Protein AF-0000000075746062 (afdb_homodimer)

Nearest PDB structures (foldseek):
  4czd-assembly2_D  TM=7.619E-01  e=5.643E-19  Desulfovibrio desulfuricans
  2qz8-assembly1_B-2  TM=8.077E-01  e=4.690E-09  Mycobacterium tuberculosis H37Rv
  2efo-assembly1_A  TM=8.096E-01  e=4.690E-09  Sulfurisphaera tokodaii str. 7
  2pmh-assembly1_A  TM=8.052E-01  e=4.125E-09  Sulfurisphaera tokodaii str. 7
  4pcq-assembly2_C  TM=6.830E-01  e=3.403E-09  Mycobacterium tuberculosis H37Rv

Organism: Desulfohalobium retbaense (strain ATCC 49708 / DSM 5692 / JCM 16813 / HR100) (NCBI:txid485915)

Sequence (322 aa):
MSTVYEELTAKDKAILRIVQGTLPDSATPFADIAREVGVDEEVVLELLRRLQANGSIRRFGATLRHQQAGYGHNAMVAWYVEDDRDVEQVGRRMAERTEITHCYQRRNCLDWPYNMYTMIHGRSLEDCLRVVHELQAETGVEQYEVLFSDQELKKTSMRYFMSTVYEELTAKDKAILRIVQGTLPDSATPFADIAREVGVDEEVVLELLRRLQANGSIRRFGATLRHQQAGYGHNAMVAWYVEDDRDVEQVGRRMAERTEITHCYQRRNCLDWPYNMYTMIHGRSLEDCLRVVHELQAETGVEQYEVLFSDQELKKTSMRYF

Radius of gyration: 20.87 Å; Cα contacts (8 Å, |Δi|>4): 596; chains: 2; bounding box: 41×57×48 Å

Secondary structure (DSSP, 8-state):
---GGGG--HHHHHHHHHHTS---SSS-HHHHHHHHHTS-HHHHHHHHHHHHHTTSEEEEEEEEPGGGGT--EEEEEEEE--TTS-HHHHHHHHHT-TTEEEEEEE--BTTB---EEEEEEESSHHHHHHHHHHHHHHH---EEEEEEEEEEEEE------/---GGGG--HHHHHHHHHHTS---SSS-HHHHHHHHHTS-HHHHHHHHHHHHHTTSEEEEEEEEPGGGGT--EEEEEEEE--TTS-HHHHHHHHHT-TTEEEEEEE--BTTB---EEEEEEESSHHHHHHHHHHHHHHH---EEEEEEEEEEEEE------

pLDDT: mean 89.84, std 9.15, range [43.22, 98.0]

Solvent-accessible surface area (backbone atoms only — not comparable to full-atom values): 17099 Å² total; per-residue (Å²): 129,80,40,77,59,69,73,51,50,72,65,52,39,52,51,47,39,46,34,51,36,57,54,57,96,56,74,40,34,52,52,52,51,12,60,74,74,70,52,53,41,64,58,50,52,49,50,53,49,51,34,40,74,75,48,43,35,71,36,33,23,39,40,63,41,45,57,46,64,47,38,64,26,51,34,40,33,37,26,34,66,55,86,91,47,60,59,66,59,47,46,52,58,53,42,68,37,80,50,36,29,34,24,34,35,30,57,54,47,94,82,40,75,37,32,33,38,36,35,32,46,17,68,34,68,66,49,33,51,49,52,52,54,50,46,26,70,75,63,64,45,78,52,67,44,78,35,42,58,76,40,82,67,32,81,52,77,80,81,62,117,129,81,41,77,58,69,72,50,46,71,66,51,41,52,52,48,40,48,35,50,36,56,54,56,96,56,72,41,34,50,50,52,51,13,60,75,74,69,50,54,41,65,57,51,52,50,50,53,50,52,34,42,72,72,49,44,33,72,36,34,22,38,41,62,40,45,58,46,66,48,38,65,25,52,33,39,34,39,28,35,66,55,84,91,48,60,58,66,58,46,47,52,57,53,42,68,36,82,51,36,30,34,24,34,34,30,58,54,49,94,82,40,77,38,32,34,36,35,35,32,46,15,67,33,70,66,48,35,51,50,51,52,53,49,46,27,70,75,63,65,46,78,52,67,45,80,35,42,58,75,40,80,67,31,78,51,77,79,80,62,118

InterPro domains:
  IPR019888 Transcription regulator AsnC-like [SM00344] (8-107)
  IPR036390 Winged helix DNA-binding domain superfamily [SSF46785] (8-95)
  IPR040523 Siroheme decarboxylase , AsnC-like ligand binding domain [PF17805] (68-154)
  IPR050684 Transcriptional regulator Lrp/AsnC/Siroheme decarboxylase [PTHR43413] (6-160)
  IPR053431 Siroheme decarboxylase beta subunit-like [NF040707] (15-160)
  IPR053953 Siroheme decarboxylase NirL-like, HTH domain [PF22451] (12-58)

Structure (mmCIF, N/CA/C/O backbone):
data_AF-0000000075746062-model_v1
#
loop_
_entity.id
_entity.type
_entity.pdbx_description
1 polymer 'siroheme decarboxylase'
#
loop_
_atom_site.group_PDB
_atom_site.id
_atom_site.type_symbol
_atom_site.label_atom_id
_atom_site.label_alt_id
_atom_site.label_comp_id
_atom_site.label_asym_id
_atom_site.label_entity_id
_atom_site.label_seq_id
_atom_site.pdbx_PDB_ins_code
_atom_site.Cartn_x
_atom_site.Cartn_y
_atom_site.Cartn_z
_atom_site.occupancy
_atom_site.B_iso_or_equiv
_atom_site.auth_seq_id
_atom_site.auth_comp_id
_atom_site.auth_asym_id
_atom_site.auth_atom_id
_atom_site.pdbx_PDB_model_num
ATOM 1 N N . MET A 1 1 ? 18.766 -10.93 16.406 1 43.84 1 MET A N 1
ATOM 2 C CA . MET A 1 1 ? 18.297 -12.148 15.758 1 43.84 1 MET A CA 1
ATOM 3 C C . MET A 1 1 ? 18.141 -11.938 14.258 1 43.84 1 MET A C 1
ATOM 5 O O . MET A 1 1 ? 17.594 -10.93 13.812 1 43.84 1 MET A O 1
ATOM 9 N N . SER A 1 2 ? 18.875 -12.594 13.547 1 54.56 2 SER A N 1
ATOM 10 C CA . SER A 1 2 ? 18.953 -12.477 12.094 1 54.56 2 SER A CA 1
ATOM 11 C C . SER A 1 2 ? 17.562 -12.539 11.461 1 54.56 2 SER A C 1
ATOM 13 O O . SER A 1 2 ? 16.688 -13.266 11.93 1 54.56 2 SER A O 1
ATOM 15 N N . THR A 1 3 ? 17.078 -11.547 10.625 1 64.62 3 THR A N 1
ATOM 16 C CA . THR A 1 3 ? 15.773 -11.57 9.961 1 64.62 3 THR A CA 1
ATOM 17 C C . THR A 1 3 ? 15.656 -12.805 9.062 1 64.62 3 THR A C 1
ATOM 19 O O . THR A 1 3 ? 16.656 -13.398 8.68 1 64.62 3 THR A O 1
ATOM 22 N N . VAL A 1 4 ? 14.492 -13.438 9.102 1 67.31 4 VAL A N 1
ATOM 23 C CA . VAL A 1 4 ? 14.195 -14.594 8.258 1 67.31 4 VAL A CA 1
ATOM 24 C C . VAL A 1 4 ? 14.844 -14.414 6.891 1 67.31 4 VAL A C 1
ATOM 26 O O . VAL A 1 4 ? 15.344 -15.375 6.305 1 67.31 4 VAL A O 1
ATOM 29 N N . TYR A 1 5 ? 15.133 -13.242 6.48 1 72.44 5 TYR A N 1
ATOM 30 C CA . TYR A 1 5 ? 15.625 -12.977 5.133 1 72.44 5 TYR A CA 1
ATOM 31 C C . TYR A 1 5 ? 17.141 -13.086 5.074 1 72.44 5 TYR A C 1
ATOM 33 O O . TYR A 1 5 ? 17.719 -13.32 4.008 1 72.44 5 TYR A O 1
ATOM 41 N N . GLU A 1 6 ? 17.656 -13 6.246 1 69.44 6 GLU A N 1
ATOM 42 C CA . GLU A 1 6 ? 19.109 -13.117 6.312 1 69.44 6 GLU A CA 1
ATOM 43 C C . GLU A 1 6 ? 19.562 -14.562 6.098 1 69.44 6 GLU A C 1
ATOM 45 O O . GLU A 1 6 ? 20.688 -14.812 5.676 1 69.44 6 GLU A O 1
ATOM 50 N N . GLU A 1 7 ? 18.688 -15.391 6.258 1 79.69 7 GLU A N 1
ATOM 51 C CA . GLU A 1 7 ? 19.031 -16.812 6.168 1 79.69 7 GLU A CA 1
ATOM 52 C C . GLU A 1 7 ? 18.734 -17.359 4.781 1 79.69 7 GLU A C 1
ATOM 54 O O . GLU A 1 7 ? 19.047 -18.516 4.488 1 79.69 7 GLU A O 1
ATOM 59 N N . LEU A 1 8 ? 18.312 -16.5 3.914 1 87.56 8 LEU A N 1
ATOM 60 C CA . LEU A 1 8 ? 17.922 -16.953 2.582 1 87.56 8 LEU A CA 1
ATOM 61 C C . LEU A 1 8 ? 19.141 -17.109 1.684 1 87.56 8 LEU A C 1
ATOM 63 O O . LEU A 1 8 ? 20.078 -16.312 1.741 1 87.56 8 LEU A O 1
ATOM 67 N N . THR A 1 9 ? 19.125 -18.188 0.957 1 91.81 9 THR A N 1
ATOM 68 C CA . THR A 1 9 ? 20.188 -18.438 -0.007 1 91.81 9 THR A CA 1
ATOM 69 C C . THR A 1 9 ? 20.047 -17.516 -1.22 1 91.81 9 THR A C 1
ATOM 71 O O . THR A 1 9 ? 19.031 -16.812 -1.361 1 91.81 9 THR A O 1
ATOM 74 N N . ALA A 1 10 ? 21.031 -17.469 -2.037 1 93.44 10 ALA A N 1
ATOM 75 C CA . ALA A 1 10 ? 20.984 -16.672 -3.266 1 93.44 10 ALA A CA 1
ATOM 76 C C . ALA A 1 10 ? 19.844 -17.141 -4.164 1 93.44 10 ALA A C 1
ATOM 78 O O . ALA A 1 10 ? 19.188 -16.312 -4.809 1 93.44 10 ALA A O 1
ATOM 79 N N . LYS A 1 11 ? 19.688 -18.406 -4.191 1 94.62 11 LYS A N 1
ATOM 80 C CA . LYS A 1 11 ? 18.609 -18.953 -5.008 1 94.62 11 LYS A CA 1
ATOM 81 C C . LYS A 1 11 ? 17.234 -18.578 -4.434 1 94.62 11 LYS A C 1
ATOM 83 O O . LYS A 1 11 ? 16.297 -18.297 -5.18 1 94.62 11 LYS A O 1
ATOM 88 N N . ASP A 1 12 ? 17.156 -18.609 -3.084 1 94.25 12 ASP A N 1
ATOM 89 C CA . ASP A 1 12 ? 15.93 -18.156 -2.436 1 94.25 12 ASP A CA 1
ATOM 90 C C . ASP A 1 12 ? 15.594 -16.719 -2.836 1 94.25 12 ASP A C 1
ATOM 92 O O . ASP A 1 12 ? 14.453 -16.422 -3.201 1 94.25 12 ASP A O 1
ATOM 96 N N . LYS A 1 13 ? 16.625 -15.961 -2.791 1 92.5 13 LYS A N 1
ATOM 97 C CA . LYS A 1 13 ? 16.438 -14.547 -3.113 1 92.5 13 LYS A CA 1
ATOM 98 C C . LYS A 1 13 ? 16.062 -14.359 -4.578 1 92.5 13 LYS A C 1
ATOM 100 O O . LYS A 1 13 ? 15.258 -13.484 -4.91 1 92.5 13 LYS A O 1
ATOM 105 N N . ALA A 1 14 ? 16.625 -15.156 -5.422 1 94.5 14 ALA A N 1
ATOM 106 C CA . ALA A 1 14 ? 16.281 -15.094 -6.84 1 94.5 14 ALA A CA 1
ATOM 107 C C . ALA A 1 14 ? 14.812 -15.453 -7.062 1 94.5 14 ALA A C 1
ATOM 109 O O . ALA A 1 14 ? 14.117 -14.805 -7.848 1 94.5 14 ALA A O 1
ATOM 110 N N . ILE A 1 15 ? 14.367 -16.469 -6.418 1 95.06 15 ILE A N 1
ATOM 111 C CA . ILE A 1 15 ? 12.969 -16.875 -6.496 1 95.06 15 ILE A CA 1
ATOM 112 C C . ILE A 1 15 ? 12.07 -15.742 -6.012 1 95.06 15 ILE A C 1
ATOM 114 O O . ILE A 1 15 ? 11.094 -15.391 -6.68 1 95.06 15 ILE A O 1
ATOM 118 N N . LEU A 1 16 ? 12.469 -15.141 -4.91 1 91.81 16 LEU A N 1
ATOM 119 C CA . LEU A 1 16 ? 11.656 -14.102 -4.289 1 91.81 16 LEU A CA 1
ATOM 120 C C . LEU A 1 16 ? 11.617 -12.844 -5.156 1 91.81 16 LEU A C 1
ATOM 122 O O . LEU A 1 16 ? 10.602 -12.141 -5.191 1 91.81 16 LEU A O 1
ATOM 126 N N . ARG A 1 17 ? 12.641 -12.609 -5.855 1 91.12 17 ARG A N 1
ATOM 127 C CA . ARG A 1 17 ? 12.656 -11.484 -6.785 1 91.12 17 ARG A CA 1
ATOM 128 C C . ARG A 1 17 ? 11.594 -11.664 -7.871 1 91.12 17 ARG A C 1
ATOM 130 O O . ARG A 1 17 ? 10.906 -10.703 -8.227 1 91.12 17 ARG A O 1
ATOM 137 N N . ILE A 1 18 ? 11.477 -12.828 -8.312 1 91.94 18 ILE A N 1
ATOM 138 C CA . ILE A 1 18 ? 10.539 -13.109 -9.398 1 91.94 18 ILE A CA 1
ATOM 139 C C . ILE A 1 18 ? 9.109 -13.055 -8.867 1 91.94 18 ILE A C 1
ATOM 141 O O . ILE A 1 18 ? 8.242 -12.406 -9.461 1 91.94 18 ILE A O 1
ATOM 145 N N . VAL A 1 19 ? 8.898 -13.609 -7.691 1 92.5 19 VAL A N 1
ATOM 146 C CA . VAL A 1 19 ? 7.523 -13.781 -7.23 1 92.5 19 VAL A CA 1
ATOM 147 C C . VAL A 1 19 ? 6.988 -12.461 -6.684 1 92.5 19 VAL A C 1
ATOM 149 O O . VAL A 1 19 ? 5.781 -12.297 -6.512 1 92.5 19 VAL A O 1
ATOM 152 N N . GLN A 1 20 ? 7.812 -11.57 -6.344 1 89.31 20 GLN A N 1
ATOM 153 C CA . GLN A 1 20 ? 7.371 -10.258 -5.883 1 89.31 20 GLN A CA 1
ATOM 154 C C . GLN A 1 20 ? 6.828 -9.43 -7.043 1 89.31 20 GLN A C 1
ATOM 156 O O . GLN A 1 20 ? 6.082 -8.469 -6.828 1 89.31 20 GLN A O 1
ATOM 161 N N . GLY A 1 21 ? 7.215 -9.766 -8.219 1 86.81 21 GLY A N 1
ATOM 162 C CA . GLY A 1 21 ? 6.703 -9.102 -9.406 1 86.81 21 GLY A CA 1
ATOM 163 C C . GLY A 1 21 ? 5.434 -9.734 -9.945 1 86.81 21 GLY A C 1
ATOM 164 O O . GLY A 1 21 ? 4.461 -9.906 -9.211 1 86.81 21 GLY A O 1
ATOM 165 N N . THR A 1 22 ? 5.461 -10.016 -11.156 1 87.56 22 THR A N 1
ATOM 166 C CA . THR A 1 22 ? 4.336 -10.688 -11.797 1 87.56 22 THR A CA 1
ATOM 167 C C . THR A 1 22 ? 4.691 -12.133 -12.133 1 87.56 22 THR A C 1
ATOM 169 O O . THR A 1 22 ? 5.73 -12.391 -12.75 1 87.56 22 THR A O 1
ATOM 172 N N . LEU A 1 23 ? 3.846 -12.984 -11.719 1 90.88 23 LEU A N 1
ATOM 173 C CA . LEU A 1 23 ? 4.047 -14.398 -12.031 1 90.88 23 LEU A CA 1
ATOM 174 C C . LEU A 1 23 ? 4.055 -14.617 -13.539 1 90.88 23 LEU A C 1
ATOM 176 O O . LEU A 1 23 ? 3.4 -13.883 -14.289 1 90.88 23 LEU A O 1
ATOM 180 N N . PRO A 1 24 ? 4.816 -15.648 -13.914 1 90 24 PRO A N 1
ATOM 181 C CA . PRO A 1 24 ? 4.773 -15.992 -15.336 1 90 24 PRO A CA 1
ATOM 182 C C . PRO A 1 24 ? 3.359 -16.297 -15.828 1 90 24 PRO A C 1
ATOM 184 O O . PRO A 1 24 ? 2.549 -16.859 -15.086 1 90 24 PRO A O 1
ATOM 187 N N . ASP A 1 25 ? 3.211 -15.969 -17.094 1 87.69 25 ASP A N 1
ATOM 188 C CA . ASP A 1 25 ? 1.906 -16.172 -17.703 1 87.69 25 ASP A CA 1
ATOM 189 C C . ASP A 1 25 ? 1.751 -17.609 -18.203 1 87.69 25 ASP A C 1
ATOM 191 O O . ASP A 1 25 ? 1.874 -17.875 -19.391 1 87.69 25 ASP A O 1
ATOM 195 N N . SER A 1 26 ? 1.545 -18.484 -17.375 1 92.19 26 SER A N 1
ATOM 196 C CA . SER A 1 26 ? 1.383 -19.891 -17.719 1 92.19 26 SER A CA 1
ATOM 197 C C . SER A 1 26 ? 0.59 -20.641 -16.656 1 92.19 26 SER A C 1
ATOM 199 O O . SER A 1 26 ? 0.381 -20.109 -15.555 1 92.19 26 SER A O 1
ATOM 201 N N . ALA A 1 27 ? 0.197 -21.828 -16.984 1 92.38 27 ALA A N 1
ATOM 202 C CA . ALA A 1 27 ? -0.566 -22.656 -16.062 1 92.38 27 ALA A CA 1
ATOM 203 C C . ALA A 1 27 ? 0.322 -23.188 -14.93 1 92.38 27 ALA A C 1
ATOM 205 O O . ALA A 1 27 ? -0.177 -23.625 -13.891 1 92.38 27 ALA A O 1
ATOM 206 N N . THR A 1 28 ? 1.601 -23.203 -15.172 1 94.06 28 THR A N 1
ATOM 207 C CA . THR A 1 28 ? 2.543 -23.719 -14.188 1 94.06 28 THR A CA 1
ATOM 208 C C . THR A 1 28 ? 3.625 -22.703 -13.875 1 94.06 28 THR A C 1
ATOM 210 O O . THR A 1 28 ? 4.809 -22.938 -14.125 1 94.06 28 THR A O 1
ATOM 213 N N . PRO A 1 29 ? 3.232 -21.672 -13.242 1 94.75 29 PRO A N 1
ATOM 214 C CA . PRO A 1 29 ? 4.164 -20.547 -13.031 1 94.75 29 PRO A CA 1
ATOM 215 C C . PRO A 1 29 ? 5.348 -20.938 -12.141 1 94.75 29 PRO A C 1
ATOM 217 O O . PRO A 1 29 ? 6.461 -20.438 -12.352 1 94.75 29 PRO A O 1
ATOM 220 N N . PHE A 1 30 ? 5.145 -21.859 -11.203 1 96.5 30 PHE A N 1
ATOM 221 C CA . PHE A 1 30 ? 6.219 -22.203 -10.281 1 96.5 30 PHE A CA 1
ATOM 222 C C . PHE A 1 30 ? 7.262 -23.078 -10.977 1 96.5 30 PHE A C 1
ATOM 224 O O . PHE A 1 30 ? 8.453 -22.984 -10.672 1 96.5 30 PHE A O 1
ATOM 231 N N . ALA A 1 31 ? 6.781 -23.859 -11.883 1 96.88 31 ALA A N 1
ATOM 232 C CA . ALA A 1 31 ? 7.715 -24.609 -12.719 1 96.88 31 ALA A CA 1
ATOM 233 C C . ALA A 1 31 ? 8.562 -23.672 -13.57 1 96.88 31 ALA A C 1
ATOM 235 O O . ALA A 1 31 ? 9.758 -23.891 -13.75 1 96.88 31 ALA A O 1
ATOM 236 N N . ASP A 1 32 ? 7.945 -22.641 -14.086 1 96.94 32 ASP A N 1
ATOM 237 C CA . ASP A 1 32 ? 8.656 -21.656 -14.891 1 96.94 32 ASP A CA 1
ATOM 238 C C . ASP A 1 32 ? 9.719 -20.938 -14.062 1 96.94 32 ASP A C 1
ATOM 240 O O . ASP A 1 32 ? 10.844 -20.75 -14.523 1 96.94 32 ASP A O 1
ATOM 244 N N . ILE A 1 33 ? 9.367 -20.562 -12.891 1 96.56 33 ILE A N 1
ATOM 245 C CA . ILE A 1 33 ? 10.289 -19.906 -11.984 1 96.56 33 ILE A CA 1
ATOM 246 C C . ILE A 1 33 ? 11.461 -20.828 -11.672 1 96.56 33 ILE A C 1
ATOM 248 O O . ILE A 1 33 ? 12.625 -20.406 -11.68 1 96.56 33 ILE A O 1
ATOM 252 N N . ALA A 1 34 ? 11.133 -22.062 -11.391 1 97.44 34 ALA A N 1
ATOM 253 C CA . ALA A 1 34 ? 12.156 -23.062 -11.094 1 97.44 34 ALA A CA 1
ATOM 254 C C . ALA A 1 34 ? 13.156 -23.172 -12.234 1 97.44 34 ALA A C 1
ATOM 256 O O . ALA A 1 34 ? 14.375 -23.203 -12.008 1 97.44 34 ALA A O 1
ATOM 257 N N . ARG A 1 35 ? 12.664 -23.219 -13.445 1 97.31 35 ARG A N 1
ATOM 258 C CA . ARG A 1 35 ? 13.508 -23.312 -14.625 1 97.31 35 ARG A CA 1
ATOM 259 C C . ARG A 1 35 ? 14.398 -22.078 -14.766 1 97.31 35 ARG A C 1
ATOM 261 O O . ARG A 1 35 ? 15.594 -22.203 -15.055 1 97.31 35 ARG A O 1
ATOM 268 N N . GLU A 1 36 ? 13.859 -20.953 -14.555 1 96.44 36 GLU A N 1
ATOM 269 C CA . GLU A 1 36 ? 14.594 -19.703 -14.688 1 96.44 36 GLU A CA 1
ATOM 270 C C . GLU A 1 36 ? 15.727 -19.609 -13.664 1 96.44 36 GLU A C 1
ATOM 272 O O . GLU A 1 36 ? 16.812 -19.141 -13.984 1 96.44 36 GLU A O 1
ATOM 277 N N . VAL A 1 37 ? 15.461 -20.047 -12.43 1 96.88 37 VAL A N 1
ATOM 278 C CA . VAL A 1 37 ? 16.422 -19.906 -11.336 1 96.88 37 VAL A CA 1
ATOM 279 C C . VAL A 1 37 ? 17.375 -21.109 -11.336 1 96.88 37 VAL A C 1
ATOM 281 O O . VAL A 1 37 ? 18.469 -21.031 -10.781 1 96.88 37 VAL A O 1
ATOM 284 N N . GLY A 1 38 ? 17.016 -22.188 -11.938 1 97.38 38 GLY A N 1
ATOM 285 C CA . GLY A 1 38 ? 17.859 -23.375 -12.008 1 97.38 38 GLY A CA 1
ATOM 286 C C . GLY A 1 38 ? 17.688 -24.281 -10.805 1 97.38 38 GLY A C 1
ATOM 287 O O . GLY A 1 38 ? 18.672 -24.766 -10.25 1 97.38 38 GLY A O 1
ATOM 288 N N . VAL A 1 39 ? 16.516 -24.469 -10.367 1 97.5 39 VAL A N 1
ATOM 289 C CA . VAL A 1 39 ? 16.203 -25.375 -9.266 1 97.5 39 VAL A CA 1
ATOM 290 C C . VAL A 1 39 ? 15 -26.234 -9.625 1 97.5 39 VAL A C 1
ATOM 292 O O . VAL A 1 39 ? 14.414 -26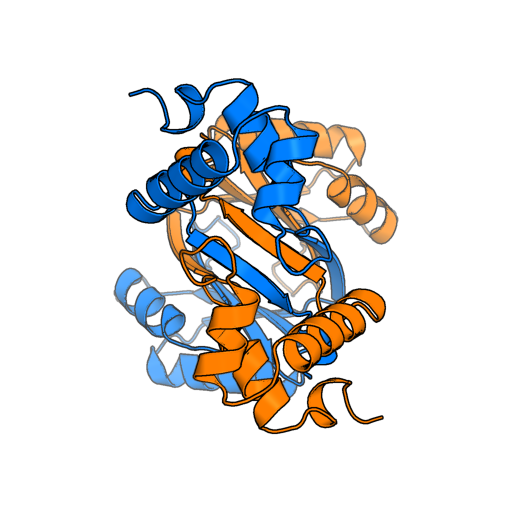.094 -10.703 1 97.5 39 VAL A O 1
ATOM 295 N N . ASP A 1 40 ? 14.719 -27.156 -8.719 1 97.38 40 ASP A N 1
ATOM 296 C CA . ASP A 1 40 ? 13.516 -27.969 -8.883 1 97.38 40 ASP A CA 1
ATOM 297 C C . ASP A 1 40 ? 12.273 -27.203 -8.445 1 97.38 40 ASP A C 1
ATOM 299 O O . ASP A 1 40 ? 12.336 -26.375 -7.539 1 97.38 40 ASP A O 1
ATOM 303 N N . GLU A 1 41 ? 11.195 -27.516 -9.102 1 97.25 41 GLU A N 1
ATOM 304 C CA . GLU A 1 41 ? 9.938 -26.859 -8.766 1 97.25 41 GLU A CA 1
ATOM 305 C C . GLU A 1 41 ? 9.602 -27.031 -7.281 1 97.25 41 GLU A C 1
ATOM 307 O O . GLU A 1 41 ? 9.078 -26.109 -6.652 1 97.25 41 GLU A O 1
ATOM 312 N N . GLU A 1 42 ? 9.898 -28.156 -6.758 1 96.81 42 GLU A N 1
ATOM 313 C CA . GLU A 1 42 ? 9.609 -28.438 -5.352 1 96.81 42 GLU A CA 1
ATOM 314 C C . GLU A 1 42 ? 10.336 -27.453 -4.434 1 96.81 42 GLU A C 1
ATOM 316 O O . GLU A 1 42 ? 9.82 -27.094 -3.377 1 96.81 42 GLU A O 1
ATOM 321 N N . VAL A 1 43 ? 11.5 -27.078 -4.805 1 96.69 43 VAL A N 1
ATOM 322 C CA . VAL A 1 43 ? 12.281 -26.125 -4.027 1 96.69 43 VAL A CA 1
ATOM 323 C C . VAL A 1 43 ? 11.547 -24.781 -3.959 1 96.69 43 VAL A C 1
ATOM 325 O O . VAL A 1 43 ? 11.469 -24.172 -2.893 1 96.69 43 VAL A O 1
ATOM 328 N N . VAL A 1 44 ? 11 -24.344 -5.047 1 96.69 44 VAL A N 1
ATOM 329 C CA . VAL A 1 44 ? 10.242 -23.094 -5.117 1 96.69 44 VAL A CA 1
ATOM 330 C C . VAL A 1 44 ? 9 -23.203 -4.227 1 96.69 44 VAL A C 1
ATOM 332 O O . VAL A 1 44 ? 8.758 -22.312 -3.395 1 96.69 44 VAL A O 1
ATOM 335 N N . LEU A 1 45 ? 8.297 -24.281 -4.41 1 96.25 45 LEU A N 1
ATOM 336 C CA . LEU A 1 45 ? 7.051 -24.469 -3.676 1 96.25 45 LEU A CA 1
ATOM 337 C C . LEU A 1 45 ? 7.312 -24.531 -2.174 1 96.25 45 LEU A C 1
ATOM 339 O O . LEU A 1 45 ? 6.574 -23.938 -1.386 1 96.25 45 LEU A O 1
ATOM 343 N N . GLU A 1 46 ? 8.297 -25.25 -1.811 1 95.94 46 GLU A N 1
ATOM 344 C CA . GLU A 1 46 ? 8.633 -25.375 -0.397 1 95.94 46 GLU A CA 1
ATOM 345 C C . GLU A 1 46 ? 9.031 -24.031 0.208 1 95.94 46 GLU A C 1
ATOM 347 O O . GLU A 1 46 ? 8.633 -23.719 1.328 1 95.94 46 GLU A O 1
ATOM 352 N N . LEU A 1 47 ? 9.828 -23.312 -0.495 1 94.75 47 LEU A N 1
ATOM 353 C CA . LEU A 1 47 ? 10.234 -22 -0.027 1 94.75 47 LEU A CA 1
ATOM 354 C C . LEU A 1 47 ? 9.016 -21.109 0.214 1 94.75 47 LEU A C 1
ATOM 356 O O . LEU A 1 47 ? 8.898 -20.484 1.273 1 94.75 47 LEU A O 1
ATOM 360 N N . LEU A 1 48 ? 8.148 -21.031 -0.772 1 93.94 48 LEU A N 1
ATOM 361 C CA . LEU A 1 48 ? 6.977 -20.172 -0.686 1 93.94 48 LEU A CA 1
ATOM 362 C C . LEU A 1 48 ? 6.047 -20.641 0.435 1 93.94 48 LEU A C 1
ATOM 364 O O . LEU A 1 48 ? 5.484 -19.812 1.157 1 93.94 48 LEU A O 1
ATOM 368 N N . ARG A 1 49 ? 5.93 -21.906 0.52 1 93.94 49 ARG A N 1
ATOM 369 C CA . ARG A 1 49 ? 5.121 -22.453 1.604 1 93.94 49 ARG A CA 1
ATOM 370 C C . ARG A 1 49 ? 5.691 -22.078 2.963 1 93.94 49 ARG A C 1
ATOM 372 O O . ARG A 1 49 ? 4.953 -21.656 3.855 1 93.94 49 ARG A O 1
ATOM 379 N N . ARG A 1 50 ? 6.914 -22.234 3.141 1 93 50 ARG A N 1
ATOM 380 C CA . ARG A 1 50 ? 7.594 -21.906 4.391 1 93 50 ARG A CA 1
ATOM 381 C C . ARG A 1 50 ? 7.43 -20.438 4.734 1 93 50 ARG A C 1
ATOM 383 O O . ARG A 1 50 ? 7.094 -20.078 5.867 1 93 50 ARG A O 1
ATOM 390 N N . LEU A 1 51 ? 7.617 -19.594 3.768 1 91 51 LEU A N 1
ATOM 391 C CA . LEU A 1 51 ? 7.562 -18.156 4 1 91 51 LEU A CA 1
ATOM 392 C C . LEU A 1 51 ? 6.129 -17.703 4.25 1 91 51 LEU A C 1
ATOM 394 O O . LEU A 1 51 ? 5.898 -16.75 4.992 1 91 51 LEU A O 1
ATOM 398 N N . GLN A 1 52 ? 5.215 -18.328 3.645 1 90.94 52 GLN A N 1
ATOM 399 C CA . GLN A 1 52 ? 3.814 -18.047 3.938 1 90.94 52 GLN A CA 1
ATOM 400 C C . GLN A 1 52 ? 3.451 -18.484 5.352 1 90.94 52 GLN A C 1
ATOM 402 O O . GLN A 1 52 ? 2.785 -17.75 6.086 1 90.94 52 GLN A O 1
ATOM 407 N N . ALA A 1 53 ? 3.902 -19.656 5.715 1 90.25 53 ALA A N 1
ATOM 408 C CA . ALA A 1 53 ? 3.582 -20.25 7.016 1 90.25 53 ALA A CA 1
ATOM 409 C C . ALA A 1 53 ? 4.141 -19.391 8.148 1 90.25 53 ALA A C 1
ATOM 411 O O . ALA A 1 53 ? 3.51 -19.25 9.203 1 90.25 53 ALA A O 1
ATOM 412 N N . ASN A 1 54 ? 5.27 -18.812 7.938 1 88.12 54 ASN A N 1
ATOM 413 C CA . ASN A 1 54 ? 5.887 -18.047 9.016 1 88.12 54 ASN A CA 1
ATOM 414 C C . ASN A 1 54 ? 5.496 -16.578 8.945 1 88.12 54 ASN A C 1
ATOM 416 O O . ASN A 1 54 ? 5.988 -15.766 9.727 1 88.12 54 ASN A O 1
ATOM 420 N N . GLY A 1 55 ? 4.699 -16.266 7.914 1 86.5 55 GLY A N 1
ATOM 421 C CA . GLY A 1 55 ? 4.141 -14.914 7.855 1 86.5 55 GLY A CA 1
ATOM 422 C C . GLY A 1 55 ? 5.004 -13.945 7.066 1 86.5 55 GLY A C 1
ATOM 423 O O . GLY A 1 55 ? 4.672 -12.766 6.949 1 86.5 55 GLY A O 1
ATOM 424 N N . SER A 1 56 ? 6.125 -14.359 6.527 1 86.62 56 SER A N 1
ATOM 425 C CA . SER A 1 56 ? 7 -13.492 5.75 1 86.62 56 SER A CA 1
ATOM 426 C C . SER A 1 56 ? 6.32 -13.031 4.461 1 86.62 56 SER A C 1
ATOM 428 O O . SER A 1 56 ? 6.605 -11.945 3.957 1 86.62 56 SER A O 1
ATOM 430 N N . ILE A 1 57 ? 5.566 -13.945 3.965 1 87.19 57 ILE A N 1
ATOM 431 C CA . ILE A 1 57 ? 4.699 -13.578 2.852 1 87.19 57 ILE A CA 1
ATOM 432 C C . ILE A 1 57 ? 3.297 -13.273 3.367 1 87.19 57 ILE A C 1
ATOM 434 O O . ILE A 1 57 ? 2.629 -14.148 3.924 1 87.19 57 ILE A O 1
ATOM 438 N N . ARG A 1 58 ? 2.873 -12.148 3.193 1 82.5 58 ARG A N 1
ATOM 439 C CA . ARG A 1 58 ? 1.573 -11.703 3.689 1 82.5 58 ARG A CA 1
ATOM 440 C C . ARG A 1 58 ? 0.462 -12.07 2.709 1 82.5 58 ARG A C 1
ATOM 442 O O . ARG A 1 58 ? -0.657 -12.383 3.121 1 82.5 58 ARG A O 1
ATOM 449 N N . ARG A 1 59 ? 0.747 -11.891 1.51 1 85.38 59 ARG A N 1
ATOM 450 C CA . ARG A 1 59 ? -0.206 -12.141 0.432 1 85.38 59 ARG A CA 1
ATOM 451 C C . ARG A 1 59 ? 0.503 -12.648 -0.818 1 85.38 59 ARG A C 1
ATOM 453 O O . ARG A 1 59 ? 1.634 -12.25 -1.103 1 85.38 59 ARG A O 1
ATOM 460 N N . PHE A 1 60 ? -0.132 -13.555 -1.423 1 88.88 60 PHE A N 1
ATOM 461 C CA . PHE A 1 60 ? 0.384 -14.078 -2.68 1 88.88 60 PHE A CA 1
ATOM 462 C C . PHE A 1 60 ? -0.712 -14.133 -3.736 1 88.88 60 PHE A C 1
ATOM 464 O O . PHE A 1 60 ? -1.368 -15.164 -3.908 1 88.88 60 PHE A O 1
ATOM 471 N N . GLY A 1 61 ? -0.846 -13.023 -4.398 1 90.5 61 GLY A N 1
ATOM 472 C CA . GLY A 1 61 ? -1.919 -12.938 -5.375 1 90.5 61 GLY A CA 1
ATOM 473 C C . GLY A 1 61 ? -1.879 -11.656 -6.188 1 90.5 61 GLY A C 1
ATOM 474 O O . GLY A 1 61 ? -0.825 -11.031 -6.32 1 90.5 61 GLY A O 1
ATOM 475 N N . ALA A 1 62 ? -3.041 -11.375 -6.805 1 89.69 62 ALA A N 1
ATOM 476 C CA . ALA A 1 62 ? -3.137 -10.242 -7.723 1 89.69 62 ALA A CA 1
ATOM 477 C C . ALA A 1 62 ? -3.479 -8.961 -6.973 1 89.69 62 ALA A C 1
ATOM 479 O O . ALA A 1 62 ? -4.285 -8.969 -6.043 1 89.69 62 ALA A O 1
ATOM 480 N N . THR A 1 63 ? -2.85 -7.945 -7.363 1 85.81 63 THR A N 1
ATOM 481 C CA . THR A 1 63 ? -3.23 -6.598 -6.953 1 85.81 63 THR A CA 1
ATOM 482 C C . THR A 1 63 ? -3.984 -5.887 -8.07 1 85.81 63 THR A C 1
ATOM 484 O O . THR A 1 63 ? -3.453 -5.707 -9.172 1 85.81 63 THR A O 1
ATOM 487 N N . LEU A 1 64 ? -5.18 -5.48 -7.762 1 85.06 64 LEU A N 1
ATOM 488 C CA . LEU A 1 64 ? -6.02 -4.82 -8.758 1 85.06 64 LEU A CA 1
ATOM 489 C C . LEU A 1 64 ? -5.895 -3.303 -8.656 1 85.06 64 LEU A C 1
ATOM 491 O O . LEU A 1 64 ? -5.742 -2.762 -7.559 1 85.06 64 LEU A O 1
ATOM 495 N N . ARG A 1 65 ? -5.988 -2.725 -9.773 1 79.25 65 ARG A N 1
ATOM 496 C CA . ARG A 1 65 ? -5.984 -1.265 -9.773 1 79.25 65 ARG A CA 1
ATOM 497 C C . ARG A 1 65 ? -7.336 -0.713 -9.336 1 79.25 65 ARG A C 1
ATOM 499 O O . ARG A 1 65 ? -8.359 -1.002 -9.961 1 79.25 65 ARG A O 1
ATOM 506 N N . HIS A 1 66 ? -7.34 0.074 -8.359 1 70.62 66 HIS A N 1
ATOM 507 C CA . HIS A 1 66 ? -8.547 0.609 -7.742 1 70.62 66 HIS A CA 1
ATOM 508 C C . HIS A 1 66 ? -9.281 1.549 -8.688 1 70.62 66 HIS A C 1
ATOM 510 O O . HIS A 1 66 ? -10.516 1.576 -8.711 1 70.62 66 HIS A O 1
ATOM 516 N N . GLN A 1 67 ? -8.578 2.295 -9.398 1 64.25 67 GLN A N 1
ATOM 517 C CA . GLN A 1 67 ? -9.164 3.295 -10.281 1 64.25 67 GLN A CA 1
ATOM 518 C C . GLN A 1 67 ? -10.109 2.648 -11.297 1 64.25 67 GLN A C 1
ATOM 520 O O . GLN A 1 67 ? -11.141 3.219 -11.641 1 64.25 67 GLN A O 1
ATOM 525 N N . GLN A 1 68 ? -9.75 1.492 -11.531 1 65.19 68 GLN A N 1
ATOM 526 C CA . GLN A 1 68 ? -10.57 0.803 -12.523 1 65.19 68 GLN A CA 1
ATOM 527 C C . GLN A 1 68 ? -11.758 0.106 -11.859 1 65.19 68 GLN A C 1
ATOM 529 O O . GLN A 1 68 ? -12.727 -0.253 -12.531 1 65.19 68 GLN A O 1
ATOM 534 N N . ALA A 1 69 ? -11.617 0.073 -10.602 1 65.94 69 ALA A N 1
ATOM 535 C CA . ALA A 1 69 ? -12.711 -0.548 -9.859 1 65.94 69 ALA A CA 1
ATOM 536 C C . ALA A 1 69 ? -13.711 0.5 -9.375 1 65.94 69 ALA A C 1
ATOM 538 O O . ALA A 1 69 ? -14.68 0.171 -8.688 1 65.94 69 ALA A O 1
ATOM 539 N N . GLY A 1 70 ? -13.547 1.692 -9.789 1 68.5 70 GLY A N 1
ATOM 540 C CA . GLY A 1 70 ? -14.461 2.762 -9.43 1 68.5 70 GLY A CA 1
ATOM 541 C C . GLY A 1 70 ? -14.055 3.494 -8.164 1 68.5 70 GLY A C 1
ATOM 542 O O . GLY A 1 70 ? -14.742 4.418 -7.727 1 68.5 70 GLY A O 1
ATOM 543 N N . TYR A 1 71 ? -13.07 3.004 -7.523 1 74.56 71 TYR A N 1
ATOM 544 C CA . TYR A 1 71 ? -12.57 3.66 -6.324 1 74.56 71 TYR A CA 1
ATOM 545 C C . TYR A 1 71 ? -11.367 4.547 -6.648 1 74.56 71 TYR A C 1
ATOM 547 O O . TYR A 1 71 ? -10.297 4.395 -6.055 1 74.56 71 TYR A O 1
ATOM 555 N N . GLY A 1 72 ? -11.562 5.426 -7.477 1 77.12 72 GLY A N 1
ATOM 556 C CA . GLY A 1 72 ? -10.469 6.223 -8.023 1 77.12 72 GLY A CA 1
ATOM 557 C C . GLY A 1 72 ? -10.133 7.43 -7.168 1 77.12 72 GLY A C 1
ATOM 558 O O . GLY A 1 72 ? -9.203 8.18 -7.488 1 77.12 72 GLY A O 1
ATOM 559 N N . HIS A 1 73 ? -10.906 7.594 -6.023 1 87 73 HIS A N 1
ATOM 560 C CA . HIS A 1 73 ? -10.641 8.75 -5.176 1 87 73 HIS A CA 1
ATOM 561 C C . HIS A 1 73 ? -10.133 8.312 -3.803 1 87 73 HIS A C 1
ATOM 563 O O . HIS A 1 73 ? -10.555 7.289 -3.273 1 87 73 HIS A O 1
ATOM 569 N N . ASN A 1 74 ? -9.188 9.023 -3.355 1 89.94 74 ASN A N 1
ATOM 570 C CA . ASN A 1 74 ? -8.664 8.773 -2.018 1 89.94 74 ASN A CA 1
ATOM 571 C C . ASN A 1 74 ? -8.398 10.07 -1.263 1 89.94 74 ASN A C 1
ATOM 573 O O . ASN A 1 74 ? -8.211 11.125 -1.876 1 89.94 74 ASN A O 1
ATOM 577 N N . ALA A 1 75 ? -8.484 9.969 0.002 1 93.06 75 ALA A N 1
ATOM 578 C CA . ALA A 1 75 ? -8.219 11.086 0.905 1 93.06 75 ALA A CA 1
ATOM 579 C C . ALA A 1 75 ? -7.426 10.625 2.125 1 93.06 75 ALA A C 1
ATOM 581 O O . ALA A 1 75 ? -7.797 9.656 2.787 1 93.06 75 ALA A O 1
ATOM 582 N N . MET A 1 76 ? -6.34 11.32 2.316 1 95.94 76 MET A N 1
ATOM 583 C CA . MET A 1 76 ? -5.688 11.164 3.613 1 95.94 76 MET A CA 1
ATOM 584 C C . MET A 1 76 ? -6.359 12.031 4.668 1 95.94 76 MET A C 1
ATOM 586 O O . MET A 1 76 ? -6.559 13.234 4.461 1 95.94 76 MET A O 1
ATOM 590 N N . VAL A 1 77 ? -6.664 11.406 5.758 1 96.5 77 VAL A N 1
ATOM 591 C CA . VAL A 1 77 ? -7.301 12.172 6.832 1 96.5 77 VAL A CA 1
ATOM 592 C C . VAL A 1 77 ? -6.426 12.133 8.086 1 96.5 77 VAL A C 1
ATOM 594 O O . VAL A 1 77 ? -6.004 11.055 8.516 1 96.5 77 VAL A O 1
ATOM 597 N N . ALA A 1 78 ? -6.125 13.305 8.57 1 95.75 78 ALA A N 1
ATOM 598 C CA . ALA A 1 78 ? -5.457 13.461 9.859 1 95.75 78 ALA A CA 1
ATOM 599 C C . ALA A 1 78 ? -6.465 13.727 10.977 1 95.75 78 ALA A C 1
ATOM 601 O O . ALA A 1 78 ? -7.234 14.688 10.906 1 95.75 78 ALA A O 1
ATOM 602 N N . TRP A 1 79 ? -6.414 12.867 11.953 1 96.5 79 TRP A N 1
ATOM 603 C CA . TRP A 1 79 ? -7.359 12.945 13.062 1 96.5 79 TRP A CA 1
ATOM 604 C C . TRP A 1 79 ? -6.66 13.406 14.344 1 96.5 79 TRP A C 1
ATOM 606 O O . TRP A 1 79 ? -5.539 12.984 14.625 1 96.5 79 TRP A O 1
ATOM 616 N N . TYR A 1 80 ? -7.391 14.242 15.078 1 95.94 80 TYR A N 1
ATOM 617 C CA . TYR A 1 80 ? -6.945 14.57 16.422 1 95.94 80 TYR A CA 1
ATOM 618 C C . TYR A 1 80 ? -7.73 13.773 17.469 1 95.94 80 TYR A C 1
ATOM 620 O O . TYR A 1 80 ? -8.875 14.109 17.781 1 95.94 80 TYR A O 1
ATOM 628 N N . VAL A 1 81 ? -7.062 12.773 17.922 1 96.19 81 VAL A N 1
ATOM 629 C CA . VAL A 1 81 ? -7.652 12 19 1 96.19 81 VAL A CA 1
ATOM 630 C C . VAL A 1 81 ? -7.227 12.578 20.344 1 96.19 81 VAL A C 1
ATOM 632 O O . VAL A 1 81 ? -6.047 12.523 20.703 1 96.19 81 VAL A O 1
ATOM 635 N N . GLU A 1 82 ? -8.148 13.023 21.031 1 92.62 82 GLU A N 1
ATOM 636 C CA . GLU A 1 82 ? -7.891 13.695 22.312 1 92.62 82 GLU A CA 1
ATOM 637 C C . GLU A 1 82 ? -7.312 12.734 23.344 1 92.62 82 GLU A C 1
ATOM 639 O O . GLU A 1 82 ? -7.512 11.516 23.234 1 92.62 82 GLU A O 1
ATOM 644 N N . ASP A 1 83 ? -6.707 13.297 24.344 1 87.19 83 ASP A N 1
ATOM 645 C CA . ASP A 1 83 ? -5.988 12.539 25.359 1 87.19 83 ASP A CA 1
ATOM 646 C C . ASP A 1 83 ? -6.949 11.711 26.203 1 87.19 83 ASP A C 1
ATOM 648 O O . ASP A 1 83 ? -6.559 10.703 26.797 1 87.19 83 ASP A O 1
ATOM 652 N N . ASP A 1 84 ? -8.125 12.18 26.297 1 89.38 84 ASP A N 1
ATOM 653 C CA . ASP A 1 84 ? -9.07 11.492 27.172 1 89.38 84 ASP A CA 1
ATOM 654 C C . ASP A 1 84 ? -9.672 10.273 26.469 1 89.38 84 ASP A C 1
ATOM 656 O O . ASP A 1 84 ? -10.43 9.516 27.078 1 89.38 84 ASP A O 1
ATOM 660 N N . ARG A 1 85 ? -9.273 10.133 25.281 1 89.44 85 ARG A N 1
ATOM 661 C CA . ARG A 1 85 ? -9.758 8.977 24.531 1 89.44 85 ARG A CA 1
ATOM 662 C C . ARG A 1 85 ? -8.664 7.922 24.375 1 89.44 85 ARG A C 1
ATOM 664 O O . ARG A 1 85 ? -7.477 8.242 24.438 1 89.44 85 ARG A O 1
ATOM 671 N N . ASP A 1 86 ? -9.094 6.758 24.266 1 92.62 86 ASP A N 1
ATOM 672 C CA . ASP A 1 86 ? -8.172 5.668 23.969 1 92.62 86 ASP A CA 1
ATOM 673 C C . ASP A 1 86 ? -7.773 5.672 22.5 1 92.62 86 ASP A C 1
ATOM 675 O O . ASP A 1 86 ? -8.508 5.152 21.656 1 92.62 86 ASP A O 1
ATOM 679 N N . VAL A 1 87 ? -6.652 6.141 22.219 1 92.94 87 VAL A N 1
ATOM 680 C CA . VAL A 1 87 ? -6.18 6.336 20.859 1 92.94 87 VAL A CA 1
ATOM 681 C C . VAL A 1 87 ? -6.102 4.992 20.141 1 92.94 87 VAL A C 1
ATOM 683 O O . VAL A 1 87 ? -6.445 4.887 18.953 1 92.94 87 VAL A O 1
ATOM 686 N N . GLU A 1 88 ? -5.684 3.996 20.844 1 92.69 88 GLU A N 1
ATOM 687 C CA . GLU A 1 88 ? -5.57 2.666 20.25 1 92.69 88 GLU A CA 1
ATOM 688 C C . GLU A 1 88 ? -6.945 2.109 19.875 1 92.69 88 GLU A C 1
ATOM 690 O O . GLU A 1 88 ? -7.105 1.502 18.812 1 92.69 88 GLU A O 1
ATOM 695 N N . GLN A 1 89 ? -7.84 2.34 20.75 1 94.94 89 GLN A N 1
ATOM 696 C CA . GLN A 1 89 ? -9.188 1.857 20.484 1 94.94 89 GLN A CA 1
ATOM 697 C C . GLN A 1 89 ? -9.797 2.57 19.281 1 94.94 89 GLN A C 1
ATOM 699 O O . GLN A 1 89 ? -10.438 1.94 18.438 1 94.94 89 GLN A O 1
ATOM 704 N N . VAL A 1 90 ? -9.641 3.836 19.25 1 96.69 90 VAL A N 1
ATOM 705 C CA . VAL A 1 90 ? -10.125 4.621 18.125 1 96.69 90 VAL A CA 1
ATOM 706 C C . VAL A 1 90 ? -9.5 4.105 16.828 1 96.69 90 VAL A C 1
ATOM 708 O O . VAL A 1 90 ? -10.203 3.857 15.844 1 96.69 90 VAL A O 1
ATOM 711 N N . GLY A 1 91 ? -8.195 3.945 16.844 1 96.81 91 GLY A N 1
ATOM 712 C CA . GLY A 1 91 ? -7.492 3.439 15.672 1 96.81 91 GLY A CA 1
ATOM 713 C C . GLY A 1 91 ? -7.984 2.076 15.219 1 96.81 91 GLY A C 1
ATOM 714 O O . GLY A 1 91 ? -8.148 1.833 14.023 1 96.81 91 GLY A O 1
ATOM 715 N N . ARG A 1 92 ? -8.242 1.203 16.141 1 95.69 92 ARG A N 1
ATOM 716 C CA . ARG A 1 92 ? -8.727 -0.136 15.828 1 95.69 92 ARG A CA 1
ATOM 717 C C . ARG A 1 92 ? -10.102 -0.078 15.172 1 95.69 92 ARG A C 1
ATOM 719 O O . ARG A 1 92 ? -10.375 -0.823 14.227 1 95.69 92 ARG A O 1
ATOM 726 N N . ARG A 1 93 ? -10.891 0.787 15.688 1 96.56 93 ARG A N 1
ATOM 727 C CA . ARG A 1 93 ? -12.219 0.963 15.109 1 96.56 93 ARG A CA 1
ATOM 728 C C . ARG A 1 93 ? -12.125 1.463 13.672 1 96.56 93 ARG A C 1
ATOM 730 O O . ARG A 1 93 ? -12.82 0.963 12.789 1 96.56 93 ARG A O 1
ATOM 737 N N . MET A 1 94 ? -11.312 2.406 13.469 1 97.69 94 MET A N 1
ATOM 738 C CA . MET A 1 94 ? -11.125 2.928 12.117 1 97.69 94 MET A CA 1
ATOM 739 C C . MET A 1 94 ? -10.57 1.849 11.188 1 97.69 94 MET A C 1
ATOM 741 O O . MET A 1 94 ? -11.023 1.718 10.047 1 97.69 94 MET A O 1
ATOM 745 N N . ALA A 1 95 ? -9.688 1.094 11.734 1 96.25 95 ALA A N 1
ATOM 746 C CA . ALA A 1 95 ? -8.992 0.07 10.961 1 96.25 95 ALA A CA 1
ATOM 747 C C . ALA A 1 95 ? -9.961 -1.027 10.516 1 96.25 95 ALA A C 1
ATOM 749 O O . ALA A 1 95 ? -9.672 -1.771 9.578 1 96.25 95 ALA A O 1
ATOM 750 N N . GLU A 1 96 ? -11.062 -1.135 11.102 1 95.75 96 GLU A N 1
ATOM 751 C CA . GLU A 1 96 ? -12.055 -2.156 10.766 1 95.75 96 GLU A CA 1
ATOM 752 C C . GLU A 1 96 ? -12.805 -1.804 9.484 1 95.75 96 GLU A C 1
ATOM 754 O O . GLU A 1 96 ? -13.438 -2.666 8.875 1 95.75 96 GLU A O 1
ATOM 759 N N . ARG A 1 97 ? -12.75 -0.554 9.18 1 95.25 97 ARG A N 1
ATOM 760 C CA . ARG A 1 97 ? -13.477 -0.102 7.992 1 95.25 97 ARG A CA 1
ATOM 761 C C . ARG A 1 97 ? -12.805 -0.594 6.715 1 95.25 97 ARG A C 1
ATOM 763 O O . ARG A 1 97 ? -11.602 -0.425 6.539 1 95.25 97 ARG A O 1
ATOM 770 N N . THR A 1 98 ? -13.617 -1.093 5.762 1 89.81 98 THR A N 1
ATOM 771 C CA . THR A 1 98 ? -13.094 -1.66 4.527 1 89.81 98 THR A CA 1
ATOM 772 C C . THR A 1 98 ? -12.602 -0.559 3.59 1 89.81 98 THR A C 1
ATOM 774 O O . THR A 1 98 ? -11.703 -0.784 2.771 1 89.81 98 THR A O 1
ATOM 777 N N . GLU A 1 99 ? -13.203 0.607 3.758 1 92.81 99 GLU A N 1
ATOM 778 C CA . GLU A 1 99 ? -12.828 1.728 2.898 1 92.81 99 GLU A CA 1
ATOM 779 C C . GLU A 1 99 ? -11.445 2.264 3.258 1 92.81 99 GLU A C 1
ATOM 781 O O . GLU A 1 99 ? -10.859 3.043 2.502 1 92.81 99 GLU A O 1
ATOM 786 N N . ILE A 1 100 ? -10.977 1.836 4.461 1 95.19 100 ILE A N 1
ATOM 787 C CA . ILE A 1 100 ? -9.68 2.311 4.93 1 95.19 100 ILE A CA 1
ATOM 788 C C . ILE A 1 100 ? -8.609 1.262 4.637 1 95.19 100 ILE A C 1
ATOM 790 O O . ILE A 1 100 ? -8.766 0.093 4.996 1 95.19 100 ILE A O 1
ATOM 794 N N . THR A 1 101 ? -7.562 1.757 4.012 1 91.31 101 THR A N 1
ATOM 795 C CA . THR A 1 101 ? -6.484 0.828 3.689 1 91.31 101 THR A CA 1
ATOM 796 C C . THR A 1 101 ? -5.312 1.006 4.648 1 91.31 101 THR A C 1
ATOM 798 O O . THR A 1 101 ? -4.574 0.057 4.918 1 91.31 101 THR A O 1
ATOM 801 N N . HIS A 1 102 ? -5.129 2.172 5.066 1 93.94 102 HIS A N 1
ATOM 802 C CA . HIS A 1 102 ? -4.027 2.477 5.977 1 93.94 102 HIS A CA 1
ATOM 803 C C . HIS A 1 102 ? -4.52 3.236 7.203 1 93.94 102 HIS A C 1
ATOM 805 O O . HIS A 1 102 ? -5.375 4.117 7.09 1 93.94 102 HIS A O 1
ATOM 811 N N . CYS A 1 103 ? -4.047 2.871 8.312 1 96.62 103 CYS A N 1
ATOM 812 C CA . CYS A 1 103 ? -4.312 3.529 9.586 1 96.62 103 CYS A CA 1
ATOM 813 C C . CYS A 1 103 ? -3.07 3.541 10.469 1 96.62 103 CYS A C 1
ATOM 815 O O . CYS A 1 103 ? -2.535 2.482 10.805 1 96.62 103 CYS A O 1
ATOM 817 N N . TYR A 1 104 ? -2.639 4.723 10.828 1 95.75 104 TYR A N 1
ATOM 818 C CA . TYR A 1 104 ? -1.395 4.875 11.578 1 95.75 104 TYR A CA 1
ATOM 819 C C . TYR A 1 104 ? -1.565 5.859 12.727 1 95.75 104 TYR A C 1
ATOM 821 O O . TYR A 1 104 ? -2.227 6.891 12.578 1 95.75 104 TYR A O 1
ATOM 829 N N . GLN A 1 105 ? -1.015 5.461 13.836 1 95.44 105 GLN A N 1
ATOM 830 C CA . GLN A 1 105 ? -0.778 6.434 14.898 1 95.44 105 GLN A CA 1
ATOM 831 C C . GLN A 1 105 ? 0.604 7.066 14.758 1 95.44 105 GLN A C 1
ATOM 833 O O . GLN A 1 105 ? 1.601 6.363 14.578 1 95.44 105 GLN A O 1
ATOM 838 N N . ARG A 1 106 ? 0.567 8.352 14.75 1 94 106 ARG A N 1
ATOM 839 C CA . ARG A 1 106 ? 1.828 9.07 14.617 1 94 106 ARG A CA 1
ATOM 840 C C . ARG A 1 106 ? 1.966 10.133 15.703 1 94 106 ARG A C 1
ATOM 842 O O . ARG A 1 106 ? 0.966 10.602 16.25 1 94 106 ARG A O 1
ATOM 849 N N . ARG A 1 107 ? 3.256 10.492 15.945 1 87.44 107 ARG A N 1
ATOM 850 C CA . ARG A 1 107 ? 3.533 11.562 16.906 1 87.44 107 ARG A CA 1
ATOM 851 C C . ARG A 1 107 ? 3.209 12.93 16.312 1 87.44 107 ARG A C 1
ATOM 853 O O . ARG A 1 107 ? 3.521 13.195 15.156 1 87.44 107 ARG A O 1
ATOM 860 N N . ASN A 1 108 ? 2.461 13.625 17.141 1 82.56 108 ASN A N 1
ATOM 861 C CA . ASN A 1 108 ? 2.154 14.977 16.688 1 82.56 108 ASN A CA 1
ATOM 862 C C . ASN A 1 108 ? 3.367 15.898 16.812 1 82.56 108 ASN A C 1
ATOM 864 O O . ASN A 1 108 ? 4.367 15.531 17.438 1 82.56 108 ASN A O 1
ATOM 868 N N . CYS A 1 109 ? 3.33 16.844 16 1 74.69 109 CYS A N 1
ATOM 869 C CA . CYS A 1 109 ? 4.344 17.891 16.094 1 74.69 109 CYS A CA 1
ATOM 870 C C . CYS A 1 109 ? 3.707 19.25 16.406 1 74.69 109 CYS A C 1
ATOM 872 O O . CYS A 1 109 ? 2.482 19.375 16.391 1 74.69 109 CYS A O 1
ATOM 874 N N . LEU A 1 110 ? 4.504 20.203 16.906 1 68.56 110 LEU A N 1
ATOM 875 C CA . LEU A 1 110 ? 4.094 21.453 17.531 1 68.56 110 LEU A CA 1
ATOM 876 C C . LEU A 1 110 ? 2.928 22.078 16.781 1 68.56 110 LEU A C 1
ATOM 878 O O . LEU A 1 110 ? 1.868 22.328 17.375 1 68.56 110 LEU A O 1
ATOM 882 N N . ASP A 1 111 ? 2.932 22.359 15.555 1 75.56 111 ASP A N 1
ATOM 883 C CA . ASP A 1 111 ? 1.876 23.094 14.867 1 75.56 111 ASP A CA 1
ATOM 884 C C . ASP A 1 111 ? 0.928 22.141 14.141 1 75.56 111 ASP A C 1
ATOM 886 O O . ASP A 1 111 ? 0.078 22.578 13.359 1 75.56 111 ASP A O 1
ATOM 890 N N . TRP A 1 112 ? 0.957 20.922 14.453 1 85.94 112 TRP A N 1
ATOM 891 C CA . TRP A 1 112 ? 0.132 19.859 13.867 1 85.94 112 TRP A CA 1
ATOM 892 C C . TRP A 1 112 ? -0.324 18.875 14.938 1 85.94 112 TRP A C 1
ATOM 894 O O . TRP A 1 112 ? 0.374 17.891 15.227 1 85.94 112 TRP A O 1
ATOM 904 N N . PRO A 1 113 ? -1.493 19.125 15.469 1 89.88 113 PRO A N 1
ATOM 905 C CA . PRO A 1 113 ? -1.922 18.375 16.656 1 89.88 113 PRO A CA 1
ATOM 906 C C . PRO A 1 113 ? -2.416 16.969 16.328 1 89.88 113 PRO A C 1
ATOM 908 O O . PRO A 1 113 ? -2.701 16.188 17.234 1 89.88 113 PRO A O 1
ATOM 911 N N . TYR A 1 114 ? -2.488 16.609 15.148 1 94 114 TYR A N 1
ATOM 912 C CA . TYR A 1 114 ? -3.117 15.352 14.742 1 94 114 TYR A CA 1
ATOM 913 C C . TYR A 1 114 ? -2.211 14.164 15.039 1 94 114 TYR A C 1
ATOM 915 O O . TYR A 1 114 ? -0.992 14.25 14.875 1 94 114 TYR A O 1
ATOM 923 N N . ASN A 1 115 ? -2.844 13.07 15.438 1 95.38 115 ASN A N 1
ATOM 924 C CA . ASN A 1 115 ? -2.039 11.945 15.898 1 95.38 115 ASN A CA 1
ATOM 925 C C . ASN A 1 115 ? -2.549 10.625 15.336 1 95.38 115 ASN A C 1
ATOM 927 O O . ASN A 1 115 ? -2.07 9.555 15.727 1 95.38 115 ASN A O 1
ATOM 931 N N . MET A 1 116 ? -3.486 10.609 14.508 1 96.81 116 MET A N 1
ATOM 932 C CA . MET A 1 116 ? -4.035 9.445 13.82 1 96.81 116 MET A CA 1
ATOM 933 C C . MET A 1 116 ? -4.27 9.742 12.344 1 96.81 116 MET A C 1
ATOM 935 O O . MET A 1 116 ? -4.777 10.812 12 1 96.81 116 MET A O 1
ATOM 939 N N . TYR A 1 117 ? -3.91 8.766 11.5 1 97.06 117 TYR A N 1
ATOM 940 C CA . TYR A 1 117 ? -4.008 8.984 10.062 1 97.06 117 TYR A CA 1
ATOM 941 C C . TYR A 1 117 ? -4.676 7.805 9.375 1 97.06 117 TYR A C 1
ATOM 943 O O . TYR A 1 117 ? -4.34 6.648 9.641 1 97.06 117 TYR A O 1
ATOM 951 N N . THR A 1 118 ? -5.559 8.086 8.477 1 97.5 118 THR A N 1
ATOM 952 C CA . THR A 1 118 ? -6.207 7.051 7.676 1 97.5 118 THR A CA 1
ATOM 953 C C . THR A 1 118 ? -6.152 7.398 6.191 1 97.5 118 THR A C 1
ATOM 955 O O . THR A 1 118 ? -6.258 8.57 5.82 1 97.5 118 THR A O 1
ATOM 958 N N . MET A 1 119 ? -5.965 6.383 5.441 1 95.62 119 MET A N 1
ATOM 959 C CA . MET A 1 119 ? -6.211 6.492 4.008 1 95.62 119 MET A CA 1
ATOM 960 C C . MET A 1 119 ? -7.586 5.93 3.648 1 95.62 119 MET A C 1
ATOM 962 O O . MET A 1 119 ? -7.82 4.73 3.777 1 95.62 119 MET A O 1
ATOM 966 N N . ILE A 1 120 ? -8.445 6.793 3.168 1 95.12 120 ILE A N 1
ATOM 967 C CA . ILE A 1 120 ? -9.812 6.41 2.838 1 95.12 120 ILE A CA 1
ATOM 968 C C . ILE A 1 120 ? -10 6.402 1.321 1 95.12 120 ILE A C 1
ATOM 970 O O . ILE A 1 120 ? -9.617 7.355 0.64 1 95.12 120 ILE A O 1
ATOM 974 N N . HIS A 1 121 ? -10.578 5.371 0.863 1 91.44 121 HIS A N 1
ATOM 975 C CA . HIS A 1 121 ? -10.844 5.223 -0.564 1 91.44 121 HIS A CA 1
ATOM 976 C C . HIS A 1 121 ? -12.344 5.23 -0.85 1 91.44 121 HIS A C 1
ATOM 978 O O . HIS A 1 121 ? -13.125 4.688 -0.07 1 91.44 121 HIS A O 1
ATOM 984 N N . GLY A 1 122 ? -12.672 5.891 -1.957 1 88.75 122 GLY A N 1
ATOM 985 C CA . GLY A 1 122 ? -14.07 5.98 -2.35 1 88.75 122 GLY A CA 1
ATOM 986 C C . GLY A 1 122 ? -14.258 6.176 -3.842 1 88.75 122 GLY A C 1
ATOM 987 O O . GLY A 1 122 ? -13.281 6.305 -4.586 1 88.75 122 GLY A O 1
ATOM 988 N N . ARG A 1 123 ? -15.523 6.18 -4.324 1 87.12 123 ARG A N 1
ATOM 989 C CA . ARG A 1 123 ? -15.875 6.352 -5.73 1 87.12 123 ARG A CA 1
ATOM 990 C C . ARG A 1 123 ? -15.859 7.828 -6.117 1 87.12 123 ARG A C 1
ATOM 992 O O . ARG A 1 123 ? -15.828 8.164 -7.305 1 87.12 123 ARG A O 1
ATOM 999 N N . SER A 1 124 ? -15.945 8.633 -5.125 1 88.62 124 SER A N 1
ATOM 1000 C CA . SER A 1 124 ? -15.906 10.086 -5.277 1 88.62 124 SER A CA 1
ATOM 1001 C C . SER A 1 124 ? -15.398 10.758 -4.008 1 88.62 124 SER A C 1
ATOM 1003 O O . SER A 1 124 ? -15.25 10.117 -2.971 1 88.62 124 SER A O 1
ATOM 1005 N N . LEU A 1 125 ? -15.094 12 -4.191 1 89.12 125 LEU A N 1
ATOM 1006 C CA . LEU A 1 125 ? -14.711 12.781 -3.021 1 89.12 125 LEU A CA 1
ATOM 1007 C C . LEU A 1 125 ? -15.82 12.781 -1.98 1 89.12 125 LEU A C 1
ATOM 1009 O O . LEU A 1 125 ? -15.555 12.695 -0.78 1 89.12 125 LEU A O 1
ATOM 1013 N N . GLU A 1 126 ? -17.016 12.867 -2.457 1 94.12 126 GLU A N 1
ATOM 1014 C CA . GLU A 1 126 ? -18.172 12.852 -1.567 1 94.12 126 GLU A CA 1
ATOM 1015 C C . GLU A 1 126 ? -18.266 11.539 -0.8 1 94.12 126 GLU A C 1
ATOM 1017 O O . GLU A 1 126 ? -18.609 11.523 0.383 1 94.12 126 GLU A O 1
ATOM 1022 N N . ASP A 1 127 ? -17.953 10.508 -1.481 1 94.19 127 ASP A N 1
ATOM 1023 C CA . ASP A 1 127 ? -17.953 9.195 -0.845 1 94.19 127 ASP A CA 1
ATOM 1024 C C . ASP A 1 127 ? -16.906 9.133 0.276 1 94.19 127 ASP A C 1
ATOM 1026 O O . ASP A 1 127 ? -17.188 8.602 1.354 1 94.19 127 ASP A O 1
ATOM 1030 N N . CYS A 1 128 ? -15.766 9.648 0.048 1 94.75 128 CYS A N 1
ATOM 1031 C CA . CYS A 1 128 ? -14.727 9.68 1.074 1 94.75 128 CYS A CA 1
ATOM 1032 C C . CYS A 1 128 ? -15.188 10.492 2.281 1 94.75 128 CYS A C 1
ATOM 1034 O O . CYS A 1 128 ? -15 10.07 3.424 1 94.75 128 CYS A O 1
ATOM 1036 N N . LEU A 1 129 ? -15.812 11.609 2.031 1 96.5 129 LEU A N 1
ATOM 1037 C CA . LEU A 1 129 ? -16.266 12.484 3.107 1 96.5 129 LEU A CA 1
ATOM 1038 C C . LEU A 1 129 ? -17.375 11.82 3.912 1 96.5 129 LEU A C 1
ATOM 1040 O O . LEU A 1 129 ? -17.469 12 5.129 1 96.5 129 LEU A O 1
ATOM 1044 N N . ARG A 1 130 ? -18.219 11.094 3.18 1 97.31 130 ARG A N 1
ATOM 1045 C CA . ARG A 1 130 ? -19.234 10.328 3.877 1 97.31 130 ARG A CA 1
ATOM 1046 C C . ARG A 1 130 ? -18.625 9.383 4.898 1 97.31 130 ARG A C 1
ATOM 1048 O O . ARG A 1 130 ? -19.062 9.32 6.047 1 97.31 130 ARG A O 1
ATOM 1055 N N . VAL A 1 131 ? -17.609 8.703 4.496 1 96.88 131 VAL A N 1
ATOM 1056 C CA . VAL A 1 131 ? -16.922 7.77 5.387 1 96.88 131 VAL A CA 1
ATOM 1057 C C . VAL A 1 131 ? -16.328 8.531 6.57 1 96.88 131 VAL A C 1
ATOM 1059 O O . VAL A 1 131 ? -16.391 8.07 7.711 1 96.88 131 VAL A O 1
ATOM 1062 N N . VAL A 1 132 ? -15.773 9.68 6.332 1 97.69 132 VAL A N 1
ATOM 1063 C CA . VAL A 1 132 ? -15.203 10.508 7.387 1 97.69 132 VAL A CA 1
ATOM 1064 C C . VAL A 1 132 ? -16.266 10.844 8.422 1 97.69 132 VAL A C 1
ATOM 1066 O O . VAL A 1 132 ? -16.047 10.695 9.625 1 97.69 132 VAL A O 1
ATOM 1069 N N . HIS A 1 133 ? -17.391 11.227 7.965 1 97.88 133 HIS A N 1
ATOM 1070 C CA . HIS A 1 133 ? -18.484 11.594 8.867 1 97.88 133 HIS A CA 1
ATOM 1071 C C . HIS A 1 133 ? -18.969 10.391 9.672 1 97.88 133 HIS A C 1
ATOM 1073 O O . HIS A 1 133 ? -19.266 10.516 10.859 1 97.88 133 HIS A O 1
ATOM 1079 N N . GLU A 1 134 ? -19.016 9.305 9.023 1 97.94 134 GLU A N 1
ATOM 1080 C CA . GLU A 1 134 ? -19.406 8.078 9.727 1 97.94 134 GLU A CA 1
ATOM 1081 C C . GLU A 1 134 ? -18.391 7.738 10.82 1 97.94 134 GLU A C 1
ATOM 1083 O O . GLU A 1 134 ? -18.781 7.336 11.922 1 97.94 134 GLU A O 1
ATOM 1088 N N . LEU A 1 135 ? -17.156 7.918 10.523 1 97.56 135 LEU A N 1
ATOM 1089 C CA . LEU A 1 135 ? -16.109 7.629 11.492 1 97.56 135 LEU A CA 1
ATOM 1090 C C . LEU A 1 135 ? -16.188 8.586 12.68 1 97.56 135 LEU A C 1
ATOM 1092 O O . LEU A 1 135 ? -15.945 8.188 13.82 1 97.56 135 LEU A O 1
ATOM 1096 N N . GLN A 1 136 ? -16.453 9.812 12.391 1 97.06 136 GLN A N 1
ATOM 1097 C CA . GLN A 1 136 ? -16.672 10.766 13.469 1 97.06 136 GLN A CA 1
ATOM 1098 C C . GLN A 1 136 ? -17.766 10.273 14.43 1 97.06 136 GLN A C 1
ATOM 1100 O O . GLN A 1 136 ? -17.562 10.281 15.648 1 97.06 136 GLN A O 1
ATOM 1105 N N . ALA A 1 137 ? -18.828 9.898 13.852 1 96.56 137 ALA A N 1
ATOM 1106 C CA . ALA A 1 137 ? -19.953 9.438 14.656 1 96.56 137 ALA A CA 1
ATOM 1107 C C . ALA A 1 137 ? -19.609 8.18 15.438 1 96.56 137 ALA A C 1
ATOM 1109 O O . ALA A 1 137 ? -19.984 8.039 16.609 1 96.56 137 ALA A O 1
ATOM 1110 N N . GLU A 1 138 ? -18.875 7.301 14.836 1 96.12 138 GLU A N 1
ATOM 1111 C CA . GLU A 1 138 ? -18.547 6.004 15.422 1 96.12 138 GLU A CA 1
ATOM 1112 C C . GLU A 1 138 ? -17.5 6.152 16.531 1 96.12 138 GLU A C 1
ATOM 1114 O O . GLU A 1 138 ? -17.516 5.406 17.516 1 96.12 138 GLU A O 1
ATOM 1119 N N . THR A 1 139 ? -16.625 7.062 16.406 1 96.12 139 THR A N 1
ATOM 1120 C CA . THR A 1 139 ? -15.461 7.121 17.281 1 96.12 139 THR A CA 1
ATOM 1121 C C . THR A 1 139 ? -15.586 8.289 18.266 1 96.12 139 THR A C 1
ATOM 1123 O O . THR A 1 139 ? -14.922 8.312 19.297 1 96.12 139 THR A O 1
ATOM 1126 N N . GLY A 1 140 ? -16.328 9.312 17.859 1 95.12 140 GLY A N 1
ATOM 1127 C CA . GLY A 1 140 ? -16.469 10.508 18.672 1 95.12 140 GLY A CA 1
ATOM 1128 C C . GLY A 1 140 ? -15.359 11.523 18.438 1 95.12 140 GLY A C 1
ATOM 1129 O O . GLY A 1 140 ? -15.305 12.555 19.109 1 95.12 140 GLY A O 1
ATOM 1130 N N . VAL A 1 141 ? -14.461 11.211 17.531 1 97.19 141 VAL A N 1
ATOM 1131 C CA . VAL A 1 141 ? -13.406 12.164 17.203 1 97.19 141 VAL A CA 1
ATOM 1132 C C . VAL A 1 141 ? -13.992 13.344 16.438 1 97.19 141 VAL A C 1
ATOM 1134 O O . VAL A 1 141 ? -14.688 13.148 15.43 1 97.19 141 VAL A O 1
ATOM 1137 N N . GLU A 1 142 ? -13.711 14.523 16.828 1 95.44 142 GLU A N 1
ATOM 1138 C CA . GLU A 1 142 ? -14.375 15.688 16.266 1 95.44 142 GLU A CA 1
ATOM 1139 C C . GLU A 1 142 ? -13.445 16.453 15.312 1 95.44 142 GLU A C 1
ATOM 1141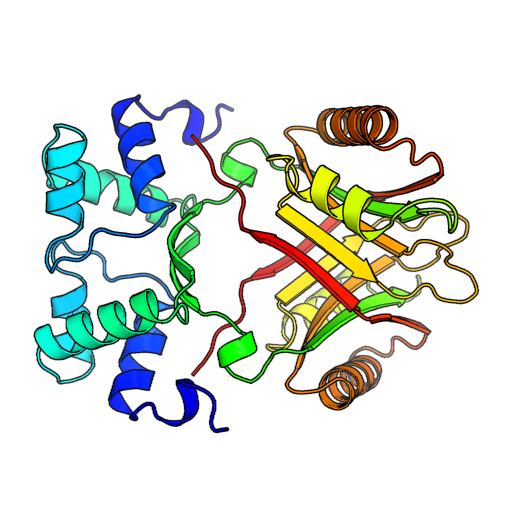 O O . GLU A 1 142 ? -13.891 16.969 14.289 1 95.44 142 GLU A O 1
ATOM 1146 N N . GLN A 1 143 ? -12.227 16.516 15.688 1 94.81 143 GLN A N 1
ATOM 1147 C CA . GLN A 1 143 ? -11.289 17.344 14.93 1 94.81 143 GLN A CA 1
ATOM 1148 C C . GLN A 1 143 ? -10.516 16.5 13.914 1 94.81 143 GLN A C 1
ATOM 1150 O O . GLN A 1 143 ? -9.961 15.453 14.258 1 94.81 143 GLN A O 1
ATOM 1155 N N . TYR A 1 144 ? -10.555 16.922 12.695 1 95.25 144 TYR A N 1
ATOM 1156 C CA . TYR A 1 144 ? -9.828 16.25 11.625 1 95.25 144 TYR A CA 1
ATOM 1157 C C . TYR A 1 144 ? -9.531 17.219 10.484 1 95.25 144 TYR A C 1
ATOM 1159 O O . TYR A 1 144 ? -10.125 18.281 10.398 1 95.25 144 TYR A O 1
ATOM 1167 N N . GLU A 1 145 ? -8.586 16.844 9.672 1 93.56 145 GLU A N 1
ATOM 1168 C CA . GLU A 1 145 ? -8.281 17.5 8.406 1 93.56 145 GLU A CA 1
ATOM 1169 C C . GLU A 1 145 ? -8.25 16.5 7.254 1 93.56 145 GLU A C 1
ATOM 1171 O O . GLU A 1 145 ? -7.652 15.43 7.371 1 93.56 145 GLU A O 1
ATOM 1176 N N . VAL A 1 146 ? -8.984 16.875 6.199 1 94.19 146 VAL A N 1
ATOM 1177 C CA . VAL A 1 146 ? -8.945 16.047 4.996 1 94.19 146 VAL A CA 1
ATOM 1178 C C . VAL A 1 146 ? -7.891 16.578 4.035 1 94.19 146 VAL A C 1
ATOM 1180 O O . VAL A 1 146 ? -7.988 17.719 3.562 1 94.19 146 VAL A O 1
ATOM 1183 N N .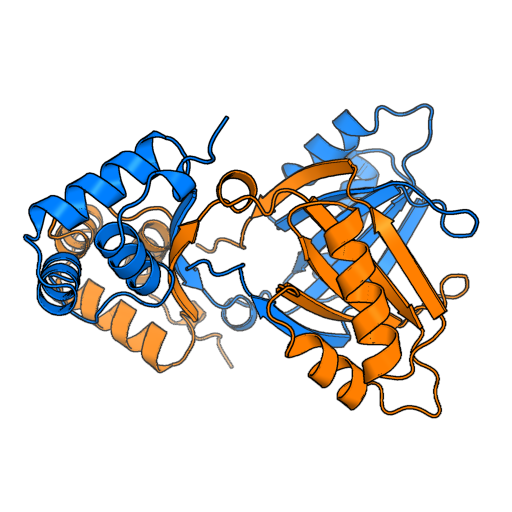 LEU A 1 147 ? -6.93 15.797 3.814 1 92.88 147 LEU A N 1
ATOM 1184 C CA . LEU A 1 147 ? -5.879 16.125 2.857 1 92.88 147 LEU A CA 1
ATOM 1185 C C . LEU A 1 147 ? -6.098 15.398 1.538 1 92.88 147 LEU A C 1
ATOM 1187 O O . LEU A 1 147 ? -5.676 14.25 1.386 1 92.88 147 LEU A O 1
ATOM 1191 N N . PHE A 1 148 ? -6.688 16.047 0.657 1 89.81 148 PHE A N 1
ATOM 1192 C CA . PHE A 1 148 ? -7.074 15.445 -0.609 1 89.81 148 PHE A CA 1
ATOM 1193 C C . PHE A 1 148 ? -5.855 15.211 -1.494 1 89.81 148 PHE A C 1
ATOM 1195 O O . PHE A 1 148 ? -4.984 16.078 -1.599 1 89.81 148 PHE A O 1
ATOM 1202 N N . SER A 1 149 ? -5.902 14.055 -2.117 1 90.06 149 SER A N 1
ATOM 1203 C CA . SER A 1 149 ? -4.812 13.719 -3.029 1 90.06 149 SER A CA 1
ATOM 1204 C C . SER A 1 149 ? -5.066 14.289 -4.422 1 90.06 149 SER A C 1
ATOM 1206 O O . SER A 1 149 ? -6.031 13.906 -5.086 1 90.06 149 SER A O 1
ATOM 1208 N N . ASP A 1 150 ? -4.266 15.18 -4.781 1 88.75 150 ASP A N 1
ATOM 1209 C CA . ASP A 1 150 ? -4.379 15.781 -6.109 1 88.75 150 ASP A CA 1
ATOM 1210 C C . ASP A 1 150 ? -3.707 14.906 -7.164 1 88.75 150 ASP A C 1
ATOM 1212 O O . ASP A 1 150 ? -4.242 14.727 -8.258 1 88.75 150 ASP A O 1
ATOM 1216 N N . GLN A 1 151 ? -2.58 14.383 -6.816 1 91.06 151 GLN A N 1
ATOM 1217 C CA . GLN A 1 151 ? -1.822 13.539 -7.734 1 91.06 151 GLN A CA 1
ATOM 1218 C C . GLN A 1 151 ? -1.129 12.398 -6.992 1 91.06 151 GLN A C 1
ATOM 1220 O O . GLN A 1 151 ? -0.516 12.617 -5.945 1 91.06 151 GLN A O 1
ATOM 1225 N N . GLU A 1 152 ? -1.321 11.266 -7.551 1 90.5 152 GLU A N 1
ATOM 1226 C CA . GLU A 1 152 ? -0.556 10.109 -7.105 1 90.5 152 GLU A CA 1
ATOM 1227 C C . GLU A 1 152 ? 0.692 9.906 -7.961 1 90.5 152 GLU A C 1
ATOM 1229 O O . GLU A 1 152 ? 0.601 9.477 -9.109 1 90.5 152 GLU A O 1
ATOM 1234 N N . LEU A 1 153 ? 1.819 10.188 -7.387 1 93.44 153 LEU A N 1
ATOM 1235 C CA . LEU A 1 153 ? 3.059 10.141 -8.156 1 93.44 153 LEU A CA 1
ATOM 1236 C C . LEU A 1 153 ? 3.729 8.781 -8.016 1 93.44 153 LEU A C 1
ATOM 1238 O O . LEU A 1 153 ? 4.512 8.383 -8.883 1 93.44 153 LEU A O 1
ATOM 1242 N N . LYS A 1 154 ? 3.479 8.148 -6.941 1 90.56 154 LYS A N 1
ATOM 1243 C CA . LYS A 1 154 ? 3.977 6.793 -6.711 1 90.56 154 LYS A CA 1
ATOM 1244 C C . LYS A 1 154 ? 3.107 6.051 -5.699 1 90.56 154 LYS A C 1
ATOM 1246 O O . LYS A 1 154 ? 2.729 6.617 -4.668 1 90.56 154 LYS A O 1
ATOM 1251 N N . LYS A 1 155 ? 2.824 4.93 -6.039 1 87.5 155 LYS A N 1
ATOM 1252 C CA . LYS A 1 155 ? 2.166 3.996 -5.133 1 87.5 155 LYS A CA 1
ATOM 1253 C C . LYS A 1 155 ? 2.611 2.561 -5.402 1 87.5 155 LYS A C 1
ATOM 1255 O O . LYS A 1 155 ? 2.17 1.94 -6.371 1 87.5 155 LYS A O 1
ATOM 1260 N N . THR A 1 156 ? 3.523 2.088 -4.562 1 83.19 156 THR A N 1
ATOM 1261 C CA . THR A 1 156 ? 4.066 0.747 -4.75 1 83.19 156 THR A CA 1
ATOM 1262 C C . THR A 1 156 ? 4.367 0.091 -3.408 1 83.19 156 THR A C 1
ATOM 1264 O O . THR A 1 156 ? 4.422 0.767 -2.379 1 83.19 156 THR A O 1
ATOM 1267 N N . SER A 1 157 ? 4.371 -1.19 -3.443 1 78.62 157 SER A N 1
ATOM 1268 C CA . SER A 1 157 ? 4.875 -1.925 -2.287 1 78.62 157 SER A CA 1
ATOM 1269 C C . SER A 1 157 ? 6.395 -2.008 -2.305 1 78.62 157 SER A C 1
ATOM 1271 O O . SER A 1 157 ? 7.016 -1.902 -3.365 1 78.62 157 SER A O 1
ATOM 1273 N N . MET A 1 158 ? 6.984 -2.094 -1.155 1 78.88 158 MET A N 1
ATOM 1274 C CA . MET A 1 158 ? 8.43 -2.291 -1.088 1 78.88 158 MET A CA 1
ATOM 1275 C C . MET A 1 158 ? 8.836 -3.598 -1.762 1 78.88 158 MET A C 1
ATOM 1277 O O . MET A 1 158 ? 8.133 -4.605 -1.638 1 78.88 158 MET A O 1
ATOM 1281 N N . ARG A 1 159 ? 9.977 -3.502 -2.516 1 77.56 159 ARG A N 1
ATOM 1282 C CA . ARG A 1 159 ? 10.547 -4.699 -3.121 1 77.56 159 ARG A CA 1
ATOM 1283 C C . ARG A 1 159 ? 11.922 -5.008 -2.539 1 77.56 159 ARG A C 1
ATOM 1285 O O . ARG A 1 159 ? 12.711 -4.094 -2.287 1 77.56 159 ARG A O 1
ATOM 1292 N N . TYR A 1 160 ? 11.953 -6.273 -2.363 1 77.69 160 TYR A N 1
ATOM 1293 C CA . TYR A 1 160 ? 13.195 -6.695 -1.727 1 77.69 160 TYR A CA 1
ATOM 1294 C C . TYR A 1 160 ? 14 -7.609 -2.646 1 77.69 160 TYR A C 1
ATOM 1296 O O . TYR A 1 160 ? 13.43 -8.328 -3.467 1 77.69 160 TYR A O 1
ATOM 1304 N N . PHE A 1 161 ? 15.266 -7.57 -2.439 1 76.38 161 PHE A N 1
ATOM 1305 C CA . PHE A 1 161 ? 16.219 -8.445 -3.119 1 76.38 161 PHE A CA 1
ATOM 1306 C C . PHE A 1 161 ? 16.328 -8.078 -4.594 1 76.38 161 PHE A C 1
ATOM 1308 O O . PHE A 1 161 ? 15.336 -7.703 -5.223 1 76.38 161 PHE A O 1
ATOM 1315 N N . MET B 1 1 ? -18.344 5.77 -19.031 1 43.22 1 MET B N 1
ATOM 1316 C CA . MET B 1 1 ? -17.812 4.531 -19.594 1 43.22 1 MET B CA 1
ATOM 1317 C C . MET B 1 1 ? -17.641 3.473 -18.516 1 43.22 1 MET B C 1
ATOM 1319 O O . MET B 1 1 ? -17.125 3.764 -17.422 1 43.22 1 MET B O 1
ATOM 1323 N N . SER B 1 2 ? -18.344 2.496 -18.609 1 54.44 2 SER B N 1
ATOM 1324 C CA . SER B 1 2 ? -18.406 1.416 -17.625 1 54.44 2 SER B CA 1
ATOM 1325 C C . SER B 1 2 ? -17.016 0.926 -17.266 1 54.44 2 SER B C 1
ATOM 1327 O O . SER B 1 2 ? -16.125 0.883 -18.109 1 54.44 2 SER B O 1
ATOM 1329 N N . THR B 1 3 ? -16.531 0.887 -15.969 1 64.69 3 THR B N 1
ATOM 1330 C CA . THR B 1 3 ? -15.219 0.386 -15.555 1 64.69 3 THR B CA 1
ATOM 1331 C C . THR B 1 3 ? -15.039 -1.067 -15.984 1 64.69 3 THR B C 1
ATOM 1333 O O . THR B 1 3 ? -16.016 -1.774 -16.234 1 64.69 3 THR B O 1
ATOM 1336 N N . VAL B 1 4 ? -13.859 -1.375 -16.484 1 67.44 4 VAL B N 1
ATOM 1337 C CA . VAL B 1 4 ? -13.508 -2.732 -16.891 1 67.44 4 VAL B CA 1
ATOM 1338 C C . VAL B 1 4 ? -14.141 -3.738 -15.922 1 67.44 4 VAL B C 1
ATOM 1340 O O . VAL B 1 4 ? -14.586 -4.809 -16.344 1 67.44 4 VAL B O 1
ATOM 1343 N N . TYR B 1 5 ? -14.461 -3.355 -14.742 1 72.69 5 TYR B N 1
ATOM 1344 C CA . TYR B 1 5 ? -14.938 -4.281 -13.719 1 72.69 5 TYR B CA 1
ATOM 1345 C C . TYR B 1 5 ? -16.453 -4.445 -13.805 1 72.69 5 TYR B C 1
ATOM 1347 O O . TYR B 1 5 ? -17 -5.445 -13.328 1 72.69 5 TYR B O 1
ATOM 1355 N N . GLU B 1 6 ? -17 -3.488 -14.453 1 69.69 6 GLU B N 1
ATOM 1356 C CA . GLU B 1 6 ? -18.438 -3.553 -14.609 1 69.69 6 GLU B CA 1
ATOM 1357 C C . GLU B 1 6 ? -18.844 -4.617 -15.625 1 69.69 6 GLU B C 1
ATOM 1359 O O . GLU B 1 6 ? -19.953 -5.137 -15.586 1 69.69 6 GLU B O 1
ATOM 1364 N N . GLU B 1 7 ? -17.953 -4.965 -16.375 1 79.75 7 GLU B N 1
ATOM 1365 C CA . GLU B 1 7 ? -18.25 -5.91 -17.438 1 79.75 7 GLU B CA 1
ATOM 1366 C C . GLU B 1 7 ? -17.906 -7.34 -17.031 1 79.75 7 GLU B C 1
ATOM 1368 O O . GLU B 1 7 ? -18.172 -8.289 -17.766 1 79.75 7 GLU B O 1
ATOM 1373 N N . LEU B 1 8 ? -17.5 -7.477 -15.812 1 87.56 8 LEU B N 1
ATOM 1374 C CA . LEU B 1 8 ? -17.078 -8.797 -15.352 1 87.56 8 LEU B CA 1
ATOM 1375 C C . LEU B 1 8 ? -18.281 -9.641 -14.953 1 87.56 8 LEU B C 1
ATOM 1377 O O . LEU B 1 8 ? -19.234 -9.141 -14.359 1 87.56 8 LEU B O 1
ATOM 1381 N N . THR B 1 9 ? -18.219 -10.875 -15.367 1 91.81 9 THR B N 1
ATOM 1382 C CA . THR B 1 9 ? -19.25 -11.82 -14.992 1 91.81 9 THR B CA 1
ATOM 1383 C C . THR B 1 9 ? -19.125 -12.219 -13.531 1 91.81 9 THR B C 1
ATOM 1385 O O . THR B 1 9 ? -18.141 -11.875 -12.867 1 91.81 9 THR B O 1
ATOM 1388 N N . ALA B 1 10 ? -20.109 -12.867 -13 1 93.5 10 ALA B N 1
ATOM 1389 C CA . ALA B 1 10 ? -20.078 -13.367 -11.633 1 93.5 10 ALA B CA 1
ATOM 1390 C C . ALA B 1 10 ? -18.906 -14.32 -11.43 1 93.5 10 ALA B C 1
ATOM 1392 O O . ALA B 1 10 ? -18.25 -14.312 -10.383 1 93.5 10 ALA B O 1
ATOM 1393 N N . LYS B 1 11 ? -18.688 -15.102 -12.414 1 94.75 11 LYS B N 1
ATOM 1394 C CA . LYS B 1 11 ? -17.578 -16.047 -12.336 1 94.75 11 LYS B CA 1
ATOM 1395 C C . LYS B 1 11 ? -16.25 -15.32 -12.367 1 94.75 11 LYS B C 1
ATOM 1397 O O . LYS B 1 11 ? -15.305 -15.703 -11.664 1 94.75 11 LYS B O 1
ATOM 1402 N N . ASP B 1 12 ? -16.172 -14.273 -13.211 1 94.25 12 ASP B N 1
ATOM 1403 C CA . ASP B 1 12 ? -14.977 -13.445 -13.234 1 94.25 12 ASP B CA 1
ATOM 1404 C C . ASP B 1 12 ? -14.68 -12.875 -11.844 1 94.25 12 ASP B C 1
ATOM 1406 O O . ASP B 1 12 ? -13.539 -12.945 -11.367 1 94.25 12 ASP B O 1
ATOM 1410 N N . LYS B 1 13 ? -15.734 -12.406 -11.281 1 92.69 13 LYS B N 1
ATOM 1411 C CA . LYS B 1 13 ? -15.594 -11.797 -9.961 1 92.69 13 LYS B CA 1
ATOM 1412 C C . LYS B 1 13 ? -15.195 -12.836 -8.914 1 92.69 13 LYS B C 1
ATOM 1414 O O . LYS B 1 13 ? -14.414 -12.539 -8.008 1 92.69 13 LYS B O 1
ATOM 1419 N N . ALA B 1 14 ? -15.719 -14 -9.047 1 94.56 14 ALA B N 1
ATOM 1420 C CA . ALA B 1 14 ? -15.352 -15.086 -8.133 1 94.56 14 ALA B CA 1
ATOM 1421 C C . ALA B 1 14 ? -13.875 -15.438 -8.258 1 94.56 14 ALA B C 1
ATOM 1423 O O . ALA B 1 14 ? -13.195 -15.641 -7.25 1 94.56 14 ALA B O 1
ATOM 1424 N N . ILE B 1 15 ? -13.414 -15.516 -9.445 1 95.19 15 ILE B N 1
ATOM 1425 C CA . ILE B 1 15 ? -12 -15.789 -9.695 1 95.19 15 ILE B CA 1
ATOM 1426 C C . ILE B 1 15 ? -11.148 -14.688 -9.07 1 95.19 15 ILE B C 1
ATOM 1428 O O . ILE B 1 15 ? -10.172 -14.969 -8.367 1 95.19 15 ILE B O 1
ATOM 1432 N N . LEU B 1 16 ? -11.578 -13.453 -9.273 1 91.88 16 LEU B N 1
ATOM 1433 C CA . LEU B 1 16 ? -10.805 -12.305 -8.812 1 91.88 16 LEU B CA 1
ATOM 1434 C C . LEU B 1 16 ? -10.797 -12.234 -7.293 1 91.88 16 LEU B C 1
ATOM 1436 O O . LEU B 1 16 ? -9.805 -11.805 -6.695 1 91.88 16 LEU B O 1
ATOM 1440 N N . ARG B 1 17 ? -11.812 -12.672 -6.684 1 91.25 17 ARG B N 1
ATOM 1441 C CA . ARG B 1 17 ? -11.852 -12.734 -5.227 1 91.25 17 ARG B CA 1
ATOM 1442 C C . ARG B 1 17 ? -10.773 -13.664 -4.688 1 91.25 17 ARG B C 1
ATOM 1444 O O . ARG B 1 17 ? -10.102 -13.352 -3.699 1 91.25 17 ARG B O 1
ATOM 1451 N N . ILE B 1 18 ? -10.617 -14.727 -5.344 1 92.12 18 ILE B N 1
ATOM 1452 C CA . ILE B 1 18 ? -9.656 -15.727 -4.891 1 92.12 18 ILE B CA 1
ATOM 1453 C C . ILE B 1 18 ? -8.234 -15.234 -5.148 1 92.12 18 ILE B C 1
ATOM 1455 O O . ILE B 1 18 ? -7.383 -15.281 -4.258 1 92.12 18 ILE B O 1
ATOM 1459 N N . VAL B 1 19 ? -8.016 -14.633 -6.316 1 92.56 19 VAL B N 1
ATOM 1460 C CA . VAL B 1 19 ? -6.645 -14.328 -6.711 1 92.56 19 VAL B CA 1
ATOM 1461 C C . VAL B 1 19 ? -6.16 -13.078 -5.98 1 92.56 19 VAL B C 1
ATOM 1463 O O . VAL B 1 19 ? -4.957 -12.805 -5.938 1 92.56 19 VAL B O 1
ATOM 1466 N N . GLN B 1 20 ? -7.012 -12.281 -5.492 1 89.44 20 GLN B N 1
ATOM 1467 C CA . GLN B 1 20 ? -6.613 -11.102 -4.73 1 89.44 20 GLN B CA 1
ATOM 1468 C C . GLN B 1 20 ? -6.082 -11.492 -3.354 1 89.44 20 GLN B C 1
ATOM 1470 O O . GLN B 1 20 ? -5.375 -10.719 -2.713 1 89.44 20 GLN B O 1
ATOM 1475 N N . GLY B 1 21 ? -6.426 -12.648 -2.912 1 87 21 GLY B N 1
ATOM 1476 C CA . GLY B 1 21 ? -5.914 -13.172 -1.654 1 87 21 GLY B CA 1
ATOM 1477 C C . GLY B 1 21 ? -4.625 -13.945 -1.812 1 87 21 GLY B C 1
ATOM 1478 O O . GLY B 1 21 ? -3.656 -13.445 -2.391 1 87 21 GLY B O 1
ATOM 1479 N N . THR B 1 22 ? -4.613 -15.086 -1.282 1 87.81 22 THR B N 1
ATOM 1480 C CA . THR B 1 22 ? -3.461 -15.969 -1.417 1 87.81 22 THR B CA 1
ATOM 1481 C C . THR B 1 22 ? -3.773 -17.125 -2.359 1 87.81 22 THR B C 1
ATOM 1483 O O . THR B 1 22 ? -4.797 -17.797 -2.205 1 87.81 22 THR B O 1
ATOM 1486 N N . LEU B 1 23 ? -2.92 -17.281 -3.281 1 90.94 23 LEU B N 1
ATOM 1487 C CA . LEU B 1 23 ? -3.072 -18.406 -4.211 1 90.94 23 LEU B CA 1
ATOM 1488 C C . LEU B 1 23 ? -3.053 -19.734 -3.469 1 90.94 23 LEU B C 1
ATOM 1490 O O . LEU B 1 23 ? -2.402 -19.859 -2.428 1 90.94 23 LEU B O 1
ATOM 1494 N N . PRO B 1 24 ? -3.77 -20.688 -4.074 1 90.12 24 PRO B N 1
ATOM 1495 C CA . PRO B 1 24 ? -3.695 -22.031 -3.484 1 90.12 24 PRO B CA 1
ATOM 1496 C C . PRO B 1 24 ? -2.266 -22.562 -3.406 1 90.12 24 PRO B C 1
ATOM 1498 O O . PRO B 1 24 ? -1.452 -22.281 -4.293 1 90.12 24 PRO B O 1
ATOM 1501 N N . ASP B 1 25 ? -2.105 -23.344 -2.371 1 87.75 25 ASP B N 1
ATOM 1502 C CA . ASP B 1 25 ? -0.787 -23.922 -2.139 1 87.75 25 ASP B CA 1
ATOM 1503 C C . ASP B 1 25 ? -0.581 -25.188 -2.986 1 87.75 25 ASP B C 1
ATOM 1505 O O . ASP B 1 25 ? -0.693 -26.297 -2.486 1 87.75 2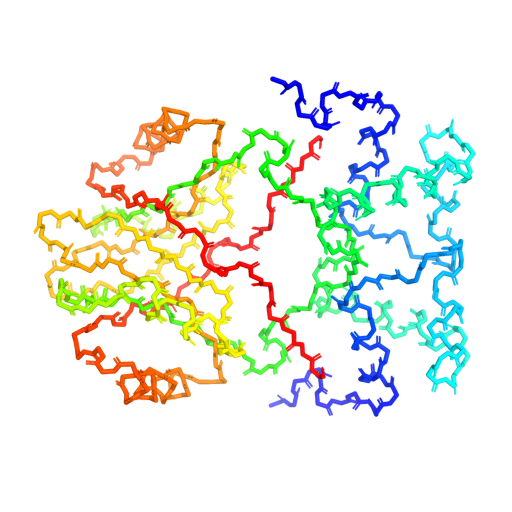5 ASP B O 1
ATOM 1509 N N . SER B 1 26 ? -0.365 -25.047 -4.18 1 92.19 26 SER B N 1
ATOM 1510 C CA . SER B 1 26 ? -0.151 -26.172 -5.094 1 92.19 26 SER B CA 1
ATOM 1511 C C . SER B 1 26 ? 0.651 -25.734 -6.316 1 92.19 26 SER B C 1
ATOM 1513 O O . SER B 1 26 ? 0.822 -24.531 -6.562 1 92.19 26 SER B O 1
ATOM 1515 N N . ALA B 1 27 ? 1.098 -26.703 -7.051 1 92.44 27 ALA B N 1
ATOM 1516 C CA . ALA B 1 27 ? 1.877 -26.438 -8.258 1 92.44 27 ALA B CA 1
ATOM 1517 C C . ALA B 1 27 ? 0.992 -25.891 -9.375 1 92.44 27 ALA B C 1
ATOM 1519 O O . ALA B 1 27 ? 1.491 -25.312 -10.344 1 92.44 27 ALA B O 1
ATOM 1520 N N . THR B 1 28 ? -0.285 -26.156 -9.266 1 94.06 28 THR B N 1
ATOM 1521 C CA . THR B 1 28 ? -1.221 -25.719 -10.297 1 94.06 28 THR B CA 1
ATOM 1522 C C . THR B 1 28 ? -2.342 -24.875 -9.688 1 94.06 28 THR B C 1
ATOM 1524 O O . THR B 1 28 ? -3.514 -25.25 -9.75 1 94.06 28 THR B O 1
ATOM 1527 N N . PRO B 1 29 ? -1.993 -23.719 -9.234 1 94.81 29 PRO B N 1
ATOM 1528 C CA . PRO B 1 29 ? -2.965 -22.922 -8.492 1 94.81 29 PRO B CA 1
ATOM 1529 C C . PRO B 1 29 ? -4.148 -22.484 -9.352 1 94.81 29 PRO B C 1
ATOM 1531 O O . PRO B 1 29 ? -5.273 -22.391 -8.852 1 94.81 29 PRO B O 1
ATOM 1534 N N . PHE B 1 30 ? -3.941 -22.297 -10.648 1 96.44 30 PHE B N 1
ATOM 1535 C CA . PHE B 1 30 ? -5.016 -21.812 -11.508 1 96.44 30 PHE B CA 1
ATOM 1536 C C . PHE B 1 30 ? -6.02 -22.922 -11.789 1 96.44 30 PHE B C 1
ATOM 1538 O O . PHE B 1 30 ? -7.219 -22.656 -11.93 1 96.44 30 PHE B O 1
ATOM 1545 N N . ALA B 1 31 ? -5.5 -24.109 -11.867 1 96.88 31 ALA B N 1
ATOM 1546 C CA . ALA B 1 31 ? -6.398 -25.25 -11.961 1 96.88 31 ALA B CA 1
ATOM 1547 C C . ALA B 1 31 ? -7.258 -25.391 -10.711 1 96.88 31 ALA B C 1
ATOM 1549 O O . ALA B 1 31 ? -8.445 -25.703 -10.797 1 96.88 31 ALA B O 1
ATOM 1550 N N . ASP B 1 32 ? -6.664 -25.156 -9.578 1 97 32 ASP B N 1
ATOM 1551 C CA . ASP B 1 32 ? -7.391 -25.219 -8.312 1 97 32 ASP B CA 1
ATOM 1552 C C . ASP B 1 32 ? -8.492 -24.156 -8.266 1 97 32 ASP B C 1
ATOM 1554 O O . ASP B 1 32 ? -9.617 -24.453 -7.852 1 97 32 ASP B O 1
ATOM 1558 N N . ILE B 1 33 ? -8.172 -22.984 -8.68 1 96.62 33 ILE B N 1
ATOM 1559 C CA . ILE B 1 33 ? -9.133 -21.891 -8.711 1 96.62 33 ILE B CA 1
ATOM 1560 C C . ILE B 1 33 ? -10.281 -22.25 -9.656 1 96.62 33 ILE B C 1
ATOM 1562 O O . ILE B 1 33 ? -11.453 -22.031 -9.328 1 96.62 33 ILE B O 1
ATOM 1566 N N . ALA B 1 34 ? -9.914 -22.766 -10.805 1 97.44 34 ALA B N 1
ATOM 1567 C CA . ALA B 1 34 ? -10.914 -23.172 -11.789 1 97.44 34 ALA B CA 1
ATOM 1568 C C . ALA B 1 34 ? -11.891 -24.172 -11.203 1 97.44 34 ALA B C 1
ATOM 1570 O O . ALA B 1 34 ? -13.109 -24.047 -11.383 1 97.44 34 ALA B O 1
ATOM 1571 N N . ARG B 1 35 ? -11.375 -25.141 -10.508 1 97.31 35 ARG B N 1
ATOM 1572 C CA . ARG B 1 35 ? -12.195 -26.172 -9.875 1 97.31 35 ARG B CA 1
ATOM 1573 C C . ARG B 1 35 ? -13.125 -25.562 -8.828 1 97.31 35 ARG B C 1
ATOM 1575 O O . ARG B 1 35 ? -14.312 -25.906 -8.773 1 97.31 35 ARG B O 1
ATOM 1582 N N . GLU B 1 36 ? -12.633 -24.688 -8.039 1 96.44 36 GLU B N 1
ATOM 1583 C CA . GLU B 1 36 ? -13.406 -24.062 -6.977 1 96.44 36 GLU B CA 1
ATOM 1584 C C . GLU B 1 36 ? -14.555 -23.234 -7.547 1 96.44 36 GLU B C 1
ATOM 1586 O O . GLU B 1 36 ? -15.656 -23.234 -7 1 96.44 36 GLU B O 1
ATOM 1591 N N . VAL B 1 37 ? -14.289 -22.516 -8.648 1 96.88 37 VAL B N 1
ATOM 1592 C CA . VAL B 1 37 ? -15.266 -21.594 -9.219 1 96.88 37 VAL B CA 1
ATOM 1593 C C . VAL B 1 37 ? -16.172 -22.344 -10.188 1 96.88 37 VAL B C 1
ATOM 1595 O O . VAL B 1 37 ? -17.281 -21.875 -10.484 1 96.88 37 VAL B O 1
ATOM 1598 N N . GLY B 1 38 ? -15.781 -23.469 -10.664 1 97.38 38 GLY B N 1
ATOM 1599 C CA . GLY B 1 38 ? -16.578 -24.266 -11.578 1 97.38 38 GLY B CA 1
ATOM 1600 C C . GLY B 1 38 ? -16.406 -23.859 -13.031 1 97.38 38 GLY B C 1
ATOM 1601 O O . GLY B 1 38 ? -17.391 -23.734 -13.766 1 97.38 38 GLY B O 1
ATOM 1602 N N . VAL B 1 39 ? -15.227 -23.594 -13.43 1 97.56 39 VAL B N 1
ATOM 1603 C CA . VAL B 1 39 ? -14.898 -23.25 -14.812 1 97.56 39 VAL B CA 1
ATOM 1604 C C . VAL B 1 39 ? -13.664 -24.031 -15.258 1 97.56 39 VAL B C 1
ATOM 1606 O O . VAL B 1 39 ? -13.07 -24.766 -14.469 1 97.56 39 VAL B O 1
ATOM 1609 N N . ASP B 1 40 ? -13.375 -23.859 -16.531 1 97.38 40 ASP B N 1
ATOM 1610 C CA . ASP B 1 40 ? -12.148 -24.438 -17.062 1 97.38 40 ASP B CA 1
ATOM 1611 C C . ASP B 1 40 ? -10.938 -23.594 -16.688 1 97.38 40 ASP B C 1
ATOM 1613 O O . ASP B 1 40 ? -11.039 -22.359 -16.578 1 97.38 40 ASP B O 1
ATOM 1617 N N . GLU B 1 41 ? -9.836 -24.266 -16.531 1 97.25 41 GLU B N 1
ATOM 1618 C CA . GLU B 1 41 ? -8.602 -23.562 -16.203 1 97.25 41 GLU B CA 1
ATOM 1619 C C . GLU B 1 41 ? -8.289 -22.469 -17.219 1 97.25 41 GLU B C 1
ATOM 1621 O O . GLU B 1 41 ? -7.797 -21.406 -16.859 1 97.25 41 GLU B O 1
ATOM 1626 N N . GLU B 1 42 ? -8.562 -22.75 -18.438 1 96.75 42 GLU B N 1
ATOM 1627 C CA . GLU B 1 42 ? -8.281 -21.797 -19.516 1 96.75 42 GLU B CA 1
ATOM 1628 C C . GLU B 1 42 ? -9.055 -20.5 -19.312 1 96.75 42 GLU B C 1
ATOM 1630 O O . GLU B 1 42 ? -8.562 -19.422 -19.656 1 96.75 42 GLU B O 1
ATOM 1635 N N . VAL B 1 43 ? -10.219 -20.594 -18.797 1 96.69 43 VAL B N 1
ATOM 1636 C CA . VAL B 1 43 ? -11.039 -19.422 -18.516 1 96.69 43 VAL B CA 1
ATOM 1637 C C . VAL B 1 43 ? -10.352 -18.531 -17.484 1 96.69 43 VAL B C 1
ATOM 1639 O O . VAL B 1 43 ? -10.305 -17.312 -17.641 1 96.69 43 VAL B O 1
ATOM 1642 N N . VAL B 1 44 ? -9.805 -19.109 -16.469 1 96.75 44 VAL B N 1
ATOM 1643 C CA . VAL B 1 44 ? -9.078 -18.391 -15.43 1 96.75 44 VAL B CA 1
ATOM 1644 C C . VAL B 1 44 ? -7.855 -17.703 -16.031 1 96.75 44 VAL B C 1
ATOM 1646 O O . VAL B 1 44 ? -7.652 -16.5 -15.828 1 96.75 44 VAL B O 1
ATOM 1649 N N . LEU B 1 45 ? -7.113 -18.484 -16.766 1 96.19 45 LEU B N 1
ATOM 1650 C CA . LEU B 1 45 ? -5.875 -17.969 -17.344 1 96.19 45 LEU B CA 1
ATOM 1651 C C . LEU B 1 45 ? -6.156 -16.828 -18.312 1 96.19 45 LEU B C 1
ATOM 1653 O O . LEU B 1 45 ? -5.453 -15.82 -18.312 1 96.19 45 LEU B O 1
ATOM 1657 N N . GLU B 1 46 ? -7.133 -17.016 -19.109 1 96 46 GLU B N 1
ATOM 1658 C CA . GLU B 1 46 ? -7.488 -15.977 -20.078 1 96 46 GLU B CA 1
ATOM 1659 C C . GLU B 1 46 ? -7.938 -14.695 -19.391 1 96 46 GLU B C 1
ATOM 1661 O O . GLU B 1 46 ? -7.566 -13.594 -19.812 1 96 46 GLU B O 1
ATOM 1666 N N . LEU B 1 47 ? -8.734 -14.836 -18.406 1 94.81 47 LEU B N 1
ATOM 1667 C CA . LEU B 1 47 ? -9.195 -13.68 -17.641 1 94.81 47 LEU B CA 1
ATOM 1668 C C . LEU B 1 47 ? -8.008 -12.906 -17.062 1 94.81 47 LEU B C 1
ATOM 1670 O O . LEU B 1 47 ? -7.926 -11.688 -17.219 1 94.81 47 LEU B O 1
ATOM 1674 N N . LEU B 1 48 ? -7.137 -13.625 -16.406 1 93.94 48 LEU B N 1
ATOM 1675 C CA . LEU B 1 48 ? -5.988 -12.992 -15.75 1 93.94 48 LEU B CA 1
ATOM 1676 C C . LEU B 1 48 ? -5.066 -12.352 -16.781 1 93.94 48 LEU B C 1
ATOM 1678 O O . LEU B 1 48 ? -4.543 -11.258 -16.562 1 93.94 48 LEU B O 1
ATOM 1682 N N . ARG B 1 49 ? -4.906 -13.055 -17.844 1 93.88 49 ARG B N 1
ATOM 1683 C CA . ARG B 1 49 ? -4.102 -12.5 -18.938 1 93.88 49 ARG B CA 1
ATOM 1684 C C . ARG B 1 49 ? -4.707 -11.203 -19.453 1 93.88 49 ARG B C 1
ATOM 1686 O O . ARG B 1 49 ? -4 -10.211 -19.656 1 93.88 49 ARG B O 1
ATOM 1693 N N . ARG B 1 50 ? -5.926 -11.203 -19.703 1 93 50 ARG B N 1
ATOM 1694 C CA . ARG B 1 50 ? -6.641 -10.039 -20.219 1 93 50 ARG B CA 1
ATOM 1695 C C . ARG B 1 50 ? -6.527 -8.867 -19.25 1 93 50 ARG B C 1
ATOM 1697 O O . ARG B 1 50 ? -6.227 -7.742 -19.656 1 93 50 ARG B O 1
ATOM 1704 N N . LEU B 1 51 ? -6.723 -9.133 -18 1 91 51 LEU B N 1
ATOM 1705 C CA . LEU B 1 51 ? -6.715 -8.07 -17 1 91 51 LEU B CA 1
ATOM 1706 C C . LEU B 1 51 ? -5.301 -7.551 -16.766 1 91 51 LEU B C 1
ATOM 1708 O O . LEU B 1 51 ? -5.113 -6.371 -16.453 1 91 51 LEU B O 1
ATOM 1712 N N . GLN B 1 52 ? -4.359 -8.375 -16.875 1 90.94 52 GLN B N 1
ATOM 1713 C CA . GLN B 1 52 ? -2.975 -7.926 -16.812 1 90.94 52 GLN B CA 1
ATOM 1714 C C . GLN B 1 52 ? -2.623 -7.055 -18.031 1 90.94 52 GLN B C 1
ATOM 1716 O O . GLN B 1 52 ? -1.994 -6.004 -17.875 1 90.94 52 GLN B O 1
ATOM 1721 N N . ALA B 1 53 ? -3.049 -7.496 -19.188 1 90.25 53 ALA B N 1
ATOM 1722 C CA . ALA B 1 53 ? -2.736 -6.809 -20.438 1 90.25 53 ALA B CA 1
ATOM 1723 C C . ALA B 1 53 ? -3.342 -5.406 -20.453 1 90.25 53 ALA B C 1
ATOM 1725 O O . ALA B 1 53 ? -2.734 -4.469 -20.969 1 90.25 53 ALA B O 1
ATOM 1726 N N . ASN B 1 54 ? -4.477 -5.27 -19.891 1 88.12 54 ASN B N 1
ATOM 1727 C CA . ASN B 1 54 ? -5.137 -3.967 -19.938 1 88.12 54 ASN B CA 1
ATOM 1728 C C . ASN B 1 54 ? -4.789 -3.113 -18.719 1 88.12 54 ASN B C 1
ATOM 1730 O O . ASN B 1 54 ? -5.324 -2.016 -18.562 1 88.12 54 ASN B O 1
ATOM 1734 N N . GLY B 1 55 ? -3.982 -3.709 -17.828 1 86.44 55 GLY B N 1
ATOM 1735 C CA . GLY B 1 55 ? -3.465 -2.926 -16.719 1 86.44 55 GLY B CA 1
ATOM 1736 C C . GLY B 1 55 ? -4.344 -2.99 -15.484 1 86.44 55 GLY B C 1
ATOM 1737 O O . GLY B 1 55 ? -4.047 -2.354 -14.477 1 86.44 55 GLY B O 1
ATOM 1738 N N . SER B 1 56 ? -5.441 -3.707 -15.5 1 86.62 56 SER B N 1
ATOM 1739 C CA . SER B 1 56 ? -6.332 -3.822 -14.352 1 86.62 56 SER B CA 1
ATOM 1740 C C . SER B 1 56 ? -5.652 -4.547 -13.195 1 86.62 56 SER B C 1
ATOM 1742 O O . SER B 1 56 ? -5.969 -4.305 -12.031 1 86.62 56 SER B O 1
ATOM 1744 N N . ILE B 1 57 ? -4.855 -5.473 -13.617 1 87.25 57 ILE B N 1
ATOM 1745 C CA . ILE B 1 57 ? -3.988 -6.105 -12.625 1 87.25 57 ILE B CA 1
ATOM 1746 C C . ILE B 1 57 ? -2.602 -5.465 -12.672 1 87.25 57 ILE B C 1
ATOM 1748 O O . ILE B 1 57 ? -1.915 -5.531 -13.695 1 87.25 57 ILE B O 1
ATOM 1752 N N . ARG B 1 58 ? -2.213 -4.902 -11.672 1 82.44 58 ARG B N 1
ATOM 1753 C CA . ARG B 1 58 ? -0.937 -4.199 -11.594 1 82.44 58 ARG B CA 1
ATOM 1754 C C . ARG B 1 58 ? 0.201 -5.16 -11.266 1 82.44 58 ARG B C 1
ATOM 1756 O O . ARG B 1 58 ? 1.327 -4.977 -11.727 1 82.44 58 ARG B O 1
ATOM 1763 N N . ARG B 1 59 ? -0.077 -6.02 -10.414 1 85.31 59 ARG B N 1
ATOM 1764 C CA . ARG B 1 59 ? 0.9 -6.996 -9.945 1 85.31 59 ARG B CA 1
ATOM 1765 C C . ARG B 1 59 ? 0.227 -8.32 -9.602 1 85.31 59 ARG B C 1
ATOM 1767 O O .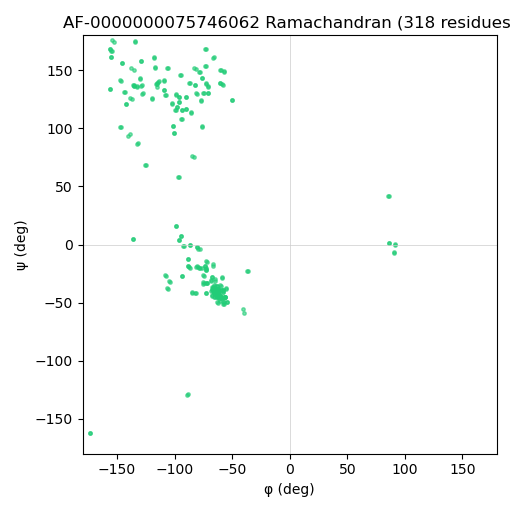 ARG B 1 59 ? -0.916 -8.344 -9.141 1 85.31 59 ARG B O 1
ATOM 1774 N N . PHE B 1 60 ? 0.913 -9.328 -9.93 1 89.06 60 PHE B N 1
ATOM 1775 C CA . PHE B 1 60 ? 0.434 -10.664 -9.594 1 89.06 60 PHE B CA 1
ATOM 1776 C C . PHE B 1 60 ? 1.551 -11.5 -8.977 1 89.06 60 PHE B C 1
ATOM 1778 O O . PHE B 1 60 ? 2.236 -12.242 -9.688 1 89.06 60 PHE B O 1
ATOM 1785 N N . GLY B 1 61 ? 1.663 -11.344 -7.695 1 90.5 61 GLY B N 1
ATOM 1786 C CA . GLY B 1 61 ? 2.748 -12.031 -7.008 1 90.5 61 GLY B CA 1
ATOM 1787 C C . GLY B 1 61 ? 2.678 -11.898 -5.5 1 90.5 61 GLY B C 1
ATOM 1788 O O . GLY B 1 61 ? 1.606 -11.648 -4.941 1 90.5 61 GLY B O 1
ATOM 1789 N N . ALA B 1 62 ? 3.832 -12.188 -4.891 1 89.62 62 ALA B N 1
ATOM 1790 C CA . ALA B 1 62 ? 3.9 -12.227 -3.434 1 89.62 62 ALA B CA 1
ATOM 1791 C C . ALA B 1 62 ? 4.191 -10.844 -2.859 1 89.62 62 ALA B C 1
ATOM 1793 O O . ALA B 1 62 ? 4.992 -10.086 -3.42 1 89.62 62 ALA B O 1
ATOM 1794 N N . THR B 1 63 ? 3.537 -10.555 -1.826 1 85.81 63 THR B N 1
ATOM 1795 C CA . THR B 1 63 ? 3.867 -9.398 -1.002 1 85.81 63 THR B CA 1
ATOM 1796 C C . THR B 1 63 ? 4.617 -9.828 0.257 1 85.81 63 THR B C 1
ATOM 1798 O O . THR B 1 63 ? 4.098 -10.602 1.061 1 85.81 63 THR B O 1
ATOM 1801 N N . LEU B 1 64 ? 5.797 -9.305 0.405 1 85.12 64 LEU B N 1
ATOM 1802 C CA . LEU B 1 64 ? 6.633 -9.664 1.546 1 85.12 64 LEU B CA 1
ATOM 1803 C C . LEU B 1 64 ? 6.461 -8.664 2.684 1 85.12 64 LEU B C 1
ATOM 1805 O O . LEU B 1 64 ? 6.277 -7.469 2.439 1 85.12 64 LEU B O 1
ATOM 1809 N N . ARG B 1 65 ? 6.551 -9.195 3.828 1 79.38 65 ARG B N 1
ATOM 1810 C CA . ARG B 1 65 ? 6.504 -8.305 4.984 1 79.38 65 ARG B CA 1
ATOM 1811 C C . ARG B 1 65 ? 7.836 -7.59 5.18 1 79.38 65 ARG B C 1
ATOM 1813 O O . ARG B 1 65 ? 8.875 -8.234 5.352 1 79.38 65 ARG B O 1
ATOM 1820 N N . HIS B 1 66 ? 7.809 -6.336 5.195 1 70.56 66 HIS B N 1
ATOM 1821 C CA . HIS B 1 66 ? 9 -5.488 5.258 1 70.56 66 HIS B CA 1
ATOM 1822 C C . HIS B 1 66 ? 9.711 -5.641 6.598 1 70.56 66 HIS B C 1
ATOM 1824 O O . HIS B 1 66 ? 10.945 -5.605 6.656 1 70.56 66 HIS B O 1
ATOM 1830 N N . GLN B 1 67 ? 8.984 -5.773 7.605 1 64.31 67 GLN B N 1
ATOM 1831 C CA . GLN B 1 67 ? 9.555 -5.852 8.945 1 64.31 67 GLN B CA 1
ATOM 1832 C C . GLN B 1 67 ? 10.523 -7.023 9.07 1 64.31 67 GLN B C 1
ATOM 1834 O O . GLN B 1 67 ? 11.547 -6.922 9.75 1 64.31 67 GLN B O 1
ATOM 1839 N N . GLN B 1 68 ? 10.203 -7.926 8.281 1 65.5 68 GLN B N 1
ATOM 1840 C CA . GLN B 1 68 ? 11.055 -9.109 8.352 1 65.5 68 GLN B CA 1
ATOM 1841 C C . GLN B 1 68 ? 12.25 -8.977 7.418 1 65.5 68 GLN B C 1
ATOM 1843 O O . GLN B 1 68 ? 13.234 -9.703 7.555 1 65.5 68 GLN B O 1
ATOM 1848 N N . ALA B 1 69 ? 12.102 -8 6.617 1 66.12 69 ALA B N 1
ATOM 1849 C CA . ALA B 1 69 ? 13.211 -7.754 5.695 1 66.12 69 ALA B CA 1
ATOM 1850 C C . ALA B 1 69 ? 14.172 -6.715 6.258 1 66.12 69 ALA B C 1
ATOM 1852 O O . ALA B 1 69 ? 15.148 -6.344 5.602 1 66.12 69 ALA B O 1
ATOM 1853 N N . GLY B 1 70 ? 13.977 -6.324 7.449 1 69 70 GLY B N 1
ATOM 1854 C CA . GLY B 1 70 ? 14.852 -5.367 8.094 1 69 70 GLY B CA 1
ATOM 1855 C C . GLY B 1 70 ? 14.414 -3.928 7.902 1 69 70 GLY B C 1
ATOM 1856 O O . GLY B 1 70 ? 15.078 -3.002 8.383 1 69 70 GLY B O 1
ATOM 1857 N N . TYR B 1 71 ? 13.445 -3.738 7.094 1 74.88 71 TYR B N 1
ATOM 1858 C CA . TYR B 1 71 ? 12.914 -2.396 6.879 1 74.88 71 TYR B CA 1
ATOM 1859 C C . TYR B 1 71 ? 11.695 -2.143 7.762 1 74.88 71 TYR B C 1
ATOM 1861 O O . TYR B 1 71 ? 10.617 -1.81 7.266 1 74.88 71 TYR B O 1
ATOM 1869 N N . GLY B 1 72 ? 11.867 -2.254 8.977 1 76.94 72 GLY B N 1
ATOM 1870 C CA . GLY B 1 72 ? 10.766 -2.227 9.93 1 76.94 72 GLY B CA 1
ATOM 1871 C C . GLY B 1 72 ? 10.391 -0.823 10.359 1 76.94 72 GLY B C 1
ATOM 1872 O O . GLY B 1 72 ? 9.445 -0.64 11.141 1 76.94 72 GLY B O 1
ATOM 1873 N N . HIS B 1 73 ? 11.148 0.204 9.797 1 86.62 73 HIS B N 1
ATOM 1874 C CA . HIS B 1 73 ? 10.844 1.573 10.195 1 86.62 73 HIS B CA 1
ATOM 1875 C C . HIS B 1 73 ? 10.328 2.389 9.016 1 86.62 73 HIS B C 1
ATOM 1877 O O . HIS B 1 73 ? 10.797 2.225 7.891 1 86.62 73 HIS B O 1
ATOM 1883 N N . ASN B 1 74 ? 9.32 3.111 9.281 1 89.69 74 ASN B N 1
ATOM 1884 C CA . ASN B 1 74 ? 8.773 4 8.258 1 89.69 74 ASN B CA 1
ATOM 1885 C C . ASN B 1 74 ? 8.461 5.383 8.828 1 89.69 74 ASN B C 1
ATOM 1887 O O . ASN B 1 74 ? 8.234 5.527 10.031 1 89.69 74 ASN B O 1
ATOM 1891 N N . ALA B 1 75 ? 8.562 6.328 7.988 1 92.88 75 ALA B N 1
ATOM 1892 C CA . ALA B 1 75 ? 8.25 7.715 8.32 1 92.88 75 ALA B CA 1
ATOM 1893 C C . ALA B 1 75 ? 7.445 8.383 7.207 1 92.88 75 ALA B C 1
ATOM 1895 O O . ALA B 1 75 ? 7.836 8.328 6.039 1 92.88 75 ALA B O 1
ATOM 1896 N N . MET B 1 76 ? 6.324 8.914 7.633 1 95.88 76 MET B N 1
ATOM 1897 C CA . MET B 1 76 ? 5.656 9.836 6.715 1 95.88 76 MET B CA 1
ATOM 1898 C C . MET B 1 76 ? 6.289 11.219 6.77 1 95.88 76 MET B C 1
ATOM 1900 O O . MET B 1 76 ? 6.461 11.781 7.852 1 95.88 76 MET B O 1
ATOM 1904 N N . VAL B 1 77 ? 6.598 11.719 5.613 1 96.5 77 VAL B N 1
ATOM 1905 C CA . VAL B 1 77 ? 7.195 13.047 5.578 1 96.5 77 VAL B CA 1
ATOM 1906 C C . VAL B 1 77 ? 6.305 13.992 4.77 1 96.5 77 VAL B C 1
ATOM 1908 O O . VAL B 1 77 ? 5.91 13.672 3.646 1 96.5 77 VAL B O 1
ATOM 1911 N N . ALA B 1 78 ? 5.949 15.086 5.402 1 95.69 78 ALA B N 1
ATOM 1912 C CA . ALA B 1 78 ? 5.254 16.188 4.73 1 95.69 78 ALA B CA 1
ATOM 1913 C C . ALA B 1 78 ? 6.238 17.266 4.281 1 95.69 78 ALA B C 1
ATOM 1915 O O . ALA B 1 78 ? 6.98 17.812 5.098 1 95.69 78 ALA B O 1
ATOM 1916 N N . TRP B 1 79 ? 6.195 17.516 3.006 1 96.44 79 TRP B N 1
ATOM 1917 C CA . TRP B 1 79 ? 7.121 18.469 2.412 1 96.44 79 TRP B CA 1
ATOM 1918 C C . TRP B 1 79 ? 6.391 19.75 1.993 1 96.44 79 TRP B C 1
ATOM 1920 O O . TRP B 1 79 ? 5.273 19.688 1.469 1 96.44 79 TRP B O 1
ATOM 1930 N N . TYR B 1 80 ? 7.066 20.859 2.207 1 95.88 80 TYR B N 1
ATOM 1931 C CA . TYR B 1 80 ? 6.594 22.109 1.641 1 95.88 80 TYR B CA 1
ATOM 1932 C C . TYR B 1 80 ? 7.387 22.484 0.39 1 95.88 80 TYR B C 1
ATOM 1934 O O . TYR B 1 80 ? 8.516 22.953 0.482 1 95.88 80 TYR B O 1
ATOM 1942 N N . VAL B 1 81 ? 6.75 22.219 -0.676 1 96.12 81 VAL B N 1
ATOM 1943 C CA . VAL B 1 81 ? 7.348 22.625 -1.943 1 96.12 81 VAL B CA 1
ATOM 1944 C C . VAL B 1 81 ? 6.879 24.031 -2.305 1 96.12 81 VAL B C 1
ATOM 1946 O O . VAL B 1 81 ? 5.699 24.25 -2.59 1 96.12 81 VAL B O 1
ATOM 1949 N N . GLU B 1 82 ? 7.781 24.875 -2.355 1 92.62 82 GLU B N 1
ATOM 1950 C CA . GLU B 1 82 ? 7.48 26.281 -2.596 1 92.62 82 GLU B CA 1
ATOM 1951 C C . GLU B 1 82 ? 6.922 26.5 -3.998 1 92.62 82 GLU B C 1
ATOM 1953 O O . GLU B 1 82 ? 7.16 25.688 -4.898 1 92.62 82 GLU B O 1
ATOM 1958 N N . ASP B 1 83 ? 6.277 27.609 -4.168 1 87.19 83 ASP B N 1
ATOM 1959 C CA . ASP B 1 83 ? 5.566 27.938 -5.398 1 87.19 83 ASP B CA 1
ATOM 1960 C C . ASP B 1 83 ? 6.543 28.141 -6.555 1 87.19 83 ASP B C 1
ATOM 1962 O O . ASP B 1 83 ? 6.176 27.969 -7.723 1 87.19 83 ASP B O 1
ATOM 1966 N N . ASP B 1 84 ? 7.707 28.547 -6.227 1 89.31 84 ASP B N 1
ATOM 1967 C CA . ASP B 1 84 ? 8.664 28.844 -7.289 1 89.31 84 ASP B CA 1
ATOM 1968 C C . ASP B 1 84 ? 9.312 27.578 -7.816 1 89.31 84 ASP B C 1
ATOM 1970 O O . ASP B 1 84 ? 10.078 27.609 -8.781 1 89.31 84 ASP B O 1
ATOM 1974 N N . ARG B 1 85 ? 8.93 26.516 -7.211 1 89.38 85 ARG B N 1
ATOM 1975 C CA . ARG B 1 85 ? 9.453 25.234 -7.668 1 89.38 85 ARG B CA 1
ATOM 1976 C C . ARG B 1 85 ? 8.391 24.453 -8.43 1 89.38 85 ARG B C 1
ATOM 1978 O O . ARG B 1 85 ? 7.195 24.656 -8.227 1 89.38 85 ARG B O 1
ATOM 1985 N N . ASP B 1 86 ? 8.859 23.672 -9.281 1 92.69 86 ASP B N 1
ATOM 1986 C CA . ASP B 1 86 ? 7.977 22.734 -9.984 1 92.69 86 ASP B CA 1
ATOM 1987 C C . ASP B 1 86 ? 7.602 21.562 -9.094 1 92.69 86 ASP B C 1
ATOM 1989 O O . ASP B 1 86 ? 8.359 20.594 -8.977 1 92.69 86 ASP B O 1
ATOM 1993 N N . VAL B 1 87 ? 6.469 21.594 -8.57 1 93 87 VAL B N 1
ATOM 1994 C CA . VAL B 1 87 ? 6.012 20.609 -7.594 1 93 87 VAL B CA 1
ATOM 1995 C C . VAL B 1 87 ? 5.984 19.219 -8.227 1 93 87 VAL B C 1
ATOM 1997 O O . VAL B 1 87 ? 6.352 18.234 -7.594 1 93 87 VAL B O 1
ATOM 2000 N N . GLU B 1 88 ? 5.59 19.156 -9.453 1 92.75 88 GLU B N 1
ATOM 2001 C CA . GLU B 1 88 ? 5.527 17.891 -10.148 1 92.75 88 GLU B CA 1
ATOM 2002 C C . GLU B 1 88 ? 6.922 17.297 -10.344 1 92.75 88 GLU B C 1
ATOM 2004 O O . GLU B 1 88 ? 7.121 16.094 -10.18 1 92.75 88 GLU B O 1
ATOM 2009 N N . GLN B 1 89 ? 7.805 18.172 -10.688 1 94.94 89 GLN B N 1
ATOM 2010 C CA . GLN B 1 89 ? 9.172 17.703 -10.883 1 94.94 89 GLN B CA 1
ATOM 2011 C C . GLN B 1 89 ? 9.773 17.188 -9.578 1 94.94 89 GLN B C 1
ATOM 2013 O O . GLN B 1 89 ? 10.453 16.156 -9.555 1 94.94 89 GLN B O 1
ATOM 2018 N N . VAL B 1 90 ? 9.57 17.922 -8.555 1 96.62 90 VAL B N 1
ATOM 2019 C CA . VAL B 1 90 ? 10.047 17.516 -7.238 1 96.62 90 VAL B CA 1
ATOM 2020 C C . VAL B 1 90 ? 9.461 16.156 -6.871 1 96.62 90 VAL B C 1
ATOM 2022 O O . VAL B 1 90 ? 10.188 15.25 -6.461 1 96.62 90 VAL B O 1
ATOM 2025 N N . GLY B 1 91 ? 8.172 16.031 -7.02 1 96.81 91 GLY B N 1
ATOM 2026 C CA . GLY B 1 91 ? 7.504 14.773 -6.723 1 96.81 91 GLY B CA 1
ATOM 2027 C C . GLY B 1 91 ? 8.039 13.602 -7.527 1 96.81 91 GLY B C 1
ATOM 2028 O O . GLY B 1 91 ? 8.227 12.508 -6.992 1 96.81 91 GLY B O 1
ATOM 2029 N N . ARG B 1 92 ? 8.305 13.82 -8.773 1 95.75 92 ARG B N 1
ATOM 2030 C CA . ARG B 1 92 ? 8.836 12.773 -9.641 1 95.75 92 ARG B CA 1
ATOM 2031 C C . ARG B 1 92 ? 10.219 12.328 -9.18 1 95.75 92 ARG B C 1
ATOM 2033 O O . ARG B 1 92 ? 10.531 11.141 -9.195 1 95.75 92 ARG B O 1
ATOM 2040 N N . ARG B 1 93 ? 10.977 13.297 -8.797 1 96.56 93 ARG B N 1
ATOM 2041 C CA . ARG B 1 93 ? 12.305 12.984 -8.289 1 96.56 93 ARG B CA 1
ATOM 2042 C C . ARG B 1 93 ? 12.227 12.141 -7.02 1 96.56 93 ARG B C 1
ATOM 2044 O O . ARG B 1 93 ? 12.961 11.164 -6.871 1 96.56 93 ARG B O 1
ATOM 2051 N N . MET B 1 94 ? 11.391 12.516 -6.164 1 97.69 94 MET B N 1
ATOM 2052 C CA . MET B 1 94 ? 11.203 11.75 -4.934 1 97.69 94 MET B CA 1
ATOM 2053 C C . MET B 1 94 ? 10.703 10.344 -5.234 1 97.69 94 MET B C 1
ATOM 2055 O O . MET B 1 94 ? 11.18 9.375 -4.641 1 97.69 94 MET B O 1
ATOM 2059 N N . ALA B 1 95 ? 9.828 10.297 -6.18 1 96.25 95 ALA B N 1
ATOM 2060 C CA . ALA B 1 95 ? 9.18 9.039 -6.531 1 96.25 95 ALA B CA 1
ATOM 2061 C C . ALA B 1 95 ? 10.18 8.055 -7.121 1 96.25 95 ALA B C 1
ATOM 2063 O O . ALA B 1 95 ? 9.938 6.844 -7.148 1 96.25 95 ALA B O 1
ATOM 2064 N N . GLU B 1 96 ? 11.289 8.484 -7.535 1 95.75 96 GLU B N 1
ATOM 2065 C CA . GLU B 1 96 ? 12.312 7.629 -8.133 1 95.75 96 GLU B CA 1
ATOM 2066 C C . GLU B 1 96 ? 13.07 6.848 -7.062 1 95.75 96 GLU B C 1
ATOM 2068 O O . GLU B 1 96 ? 13.742 5.859 -7.363 1 95.75 96 GLU B O 1
ATOM 2073 N N . ARG B 1 97 ? 12.984 7.359 -5.887 1 95.31 97 ARG B N 1
ATOM 2074 C CA . ARG B 1 97 ? 13.719 6.715 -4.801 1 95.31 97 ARG B CA 1
ATOM 2075 C C . ARG B 1 97 ? 13.086 5.383 -4.426 1 95.31 97 ARG B C 1
ATOM 2077 O O . ARG B 1 97 ? 11.875 5.305 -4.207 1 95.31 97 ARG B O 1
ATOM 2084 N N . THR B 1 98 ? 13.93 4.348 -4.215 1 89.94 98 THR B N 1
ATOM 2085 C CA . THR B 1 98 ? 13.438 3.006 -3.922 1 89.94 98 THR B CA 1
ATOM 2086 C C . THR B 1 98 ? 12.93 2.918 -2.486 1 89.94 98 THR B C 1
ATOM 2088 O O . THR B 1 98 ? 12.055 2.102 -2.182 1 89.94 98 THR B O 1
ATOM 2091 N N . GLU B 1 99 ? 13.484 3.783 -1.651 1 92.81 99 GLU B N 1
ATOM 2092 C CA . GLU B 1 99 ? 13.094 3.77 -0.246 1 92.81 99 GLU B CA 1
ATOM 2093 C C . GLU B 1 99 ? 11.688 4.336 -0.06 1 92.81 99 GLU B C 1
ATOM 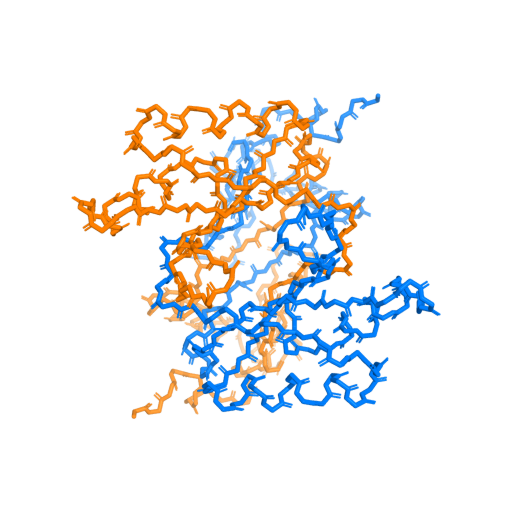2095 O O . GLU B 1 99 ? 11.094 4.195 1.01 1 92.81 99 GLU B O 1
ATOM 2100 N N . ILE B 1 100 ? 11.203 5.012 -1.14 1 95.19 100 ILE B N 1
ATOM 2101 C CA . ILE B 1 100 ? 9.891 5.633 -1.069 1 95.19 100 ILE B CA 1
ATOM 2102 C C . ILE B 1 100 ? 8.859 4.73 -1.741 1 95.19 100 ILE B C 1
ATOM 2104 O O . ILE B 1 100 ? 9.039 4.309 -2.887 1 95.19 100 ILE B O 1
ATOM 2108 N N . THR B 1 101 ? 7.801 4.508 -0.99 1 91.31 101 THR B N 1
ATOM 2109 C CA . THR B 1 101 ? 6.758 3.656 -1.552 1 91.31 101 THR B CA 1
ATOM 2110 C C . THR B 1 101 ? 5.562 4.492 -2.002 1 91.31 101 THR B C 1
ATOM 2112 O O . THR B 1 101 ? 4.844 4.109 -2.926 1 91.31 101 THR B O 1
ATOM 2115 N N . HIS B 1 102 ? 5.344 5.527 -1.335 1 94 102 HIS B N 1
ATOM 2116 C CA . HIS B 1 102 ? 4.223 6.402 -1.653 1 94 102 HIS B CA 1
ATOM 2117 C C . HIS B 1 102 ? 4.672 7.852 -1.79 1 94 102 HIS B C 1
ATOM 2119 O O . HIS B 1 102 ? 5.504 8.32 -1.01 1 94 102 HIS B O 1
ATOM 2125 N N . CYS B 1 103 ? 4.191 8.492 -2.766 1 96.69 103 CYS B N 1
ATOM 2126 C CA . CYS B 1 103 ? 4.422 9.914 -3.012 1 96.69 103 CYS B CA 1
ATOM 2127 C C . CYS B 1 103 ? 3.164 10.578 -3.557 1 96.69 103 CYS B C 1
ATOM 2129 O O . CYS B 1 103 ? 2.656 10.188 -4.609 1 96.69 103 CYS B O 1
ATOM 2131 N N . TYR B 1 104 ? 2.682 11.57 -2.838 1 95.81 104 TYR B N 1
ATOM 2132 C CA . TYR B 1 104 ? 1.421 12.219 -3.182 1 95.81 104 TYR B CA 1
ATOM 2133 C C . TYR B 1 104 ? 1.544 13.734 -3.094 1 95.81 104 TYR B C 1
ATOM 2135 O O . TYR B 1 104 ? 2.176 14.266 -2.176 1 95.81 104 TYR B O 1
ATOM 2143 N N . GLN B 1 105 ? 0.989 14.359 -4.105 1 95.5 105 GLN B N 1
ATOM 2144 C CA . GLN B 1 105 ? 0.708 15.781 -3.977 1 95.5 105 GLN B CA 1
ATOM 2145 C C . GLN B 1 105 ? -0.688 16.016 -3.41 1 95.5 105 GLN B C 1
ATOM 2147 O O . GLN B 1 105 ? -1.662 15.43 -3.877 1 95.5 105 GLN B O 1
ATOM 2152 N N . ARG B 1 106 ? -0.693 16.797 -2.377 1 94.12 106 ARG B N 1
ATOM 2153 C CA . ARG B 1 106 ? -1.972 17.094 -1.742 1 94.12 106 ARG B CA 1
ATOM 2154 C C . ARG B 1 106 ? -2.154 18.594 -1.558 1 94.12 106 ARG B C 1
ATOM 2156 O O . ARG B 1 106 ? -1.174 19.344 -1.499 1 94.12 106 ARG B O 1
ATOM 2163 N N . ARG B 1 107 ? -3.459 18.969 -1.438 1 87.19 107 ARG B N 1
ATOM 2164 C CA . ARG B 1 107 ? -3.779 20.359 -1.175 1 87.19 107 ARG B CA 1
ATOM 2165 C C . ARG B 1 107 ? -3.486 20.734 0.277 1 87.19 107 ARG B C 1
ATOM 2167 O O . ARG B 1 107 ? -3.783 19.953 1.188 1 87.19 107 ARG B O 1
ATOM 2174 N N . ASN B 1 108 ? -2.773 21.844 0.339 1 82.56 108 ASN B N 1
ATOM 2175 C CA . ASN B 1 108 ? -2.502 22.312 1.694 1 82.56 108 ASN B CA 1
ATOM 2176 C C . ASN B 1 108 ? -3.748 22.906 2.342 1 82.56 108 ASN B C 1
ATOM 2178 O O . ASN B 1 108 ? -4.75 23.141 1.667 1 82.56 108 ASN B O 1
ATOM 2182 N N . CYS B 1 109 ? -3.729 22.828 3.582 1 75 109 CYS B N 1
ATOM 2183 C CA . CYS B 1 109 ? -4.789 23.484 4.348 1 75 109 CYS B CA 1
ATOM 2184 C C . CYS B 1 109 ? -4.219 24.562 5.25 1 75 109 CYS B C 1
ATOM 2186 O O . CYS B 1 109 ? -3 24.703 5.379 1 75 109 CYS B O 1
ATOM 2188 N N . LEU B 1 110 ? -5.07 25.5 5.719 1 68.56 110 LEU B N 1
ATOM 2189 C CA . LEU B 1 110 ? -4.742 26.781 6.34 1 68.56 110 LEU B CA 1
ATOM 2190 C C . LEU B 1 110 ? -3.543 26.641 7.273 1 68.56 110 LEU B C 1
ATOM 2192 O O . LEU B 1 110 ? -2.514 27.297 7.078 1 68.56 110 LEU B O 1
ATOM 2196 N N . ASP B 1 111 ? -3.502 25.859 8.266 1 75.31 111 ASP B N 1
ATOM 2197 C CA . ASP B 1 111 ? -2.428 25.828 9.258 1 75.31 111 ASP B CA 1
ATOM 2198 C C . ASP B 1 111 ? -1.432 24.703 8.945 1 75.31 111 ASP B C 1
ATOM 2200 O O . ASP B 1 111 ? -0.566 24.391 9.766 1 75.31 111 ASP B O 1
ATOM 2204 N N . TRP B 1 112 ? -1.46 24.188 7.789 1 85.88 112 TRP B N 1
ATOM 2205 C CA . TRP B 1 112 ? -0.589 23.109 7.324 1 85.88 112 TRP B CA 1
ATOM 2206 C C . TRP B 1 112 ? -0.116 23.375 5.898 1 85.88 112 TRP B C 1
ATOM 2208 O O . TRP B 1 112 ? -0.789 22.984 4.938 1 85.88 112 TRP B O 1
ATOM 2218 N N . PRO B 1 113 ? 1.054 23.953 5.781 1 89.81 113 PRO B N 1
ATOM 2219 C CA . PRO B 1 113 ? 1.492 24.469 4.48 1 89.81 113 PRO B CA 1
ATOM 2220 C C . PRO B 1 113 ? 2.029 23.359 3.566 1 89.81 113 PRO B C 1
ATOM 2222 O O . PRO B 1 113 ? 2.328 23.625 2.396 1 89.81 113 PRO B O 1
ATOM 2225 N N . TYR B 1 114 ? 2.121 22.188 3.99 1 94 114 TYR B N 1
ATOM 2226 C CA . TYR B 1 114 ? 2.789 21.125 3.25 1 94 114 TYR B CA 1
ATOM 2227 C C . TYR B 1 114 ? 1.91 20.625 2.111 1 94 114 TYR B C 1
ATOM 2229 O O . TYR B 1 114 ? 0.69 20.516 2.26 1 94 114 TYR B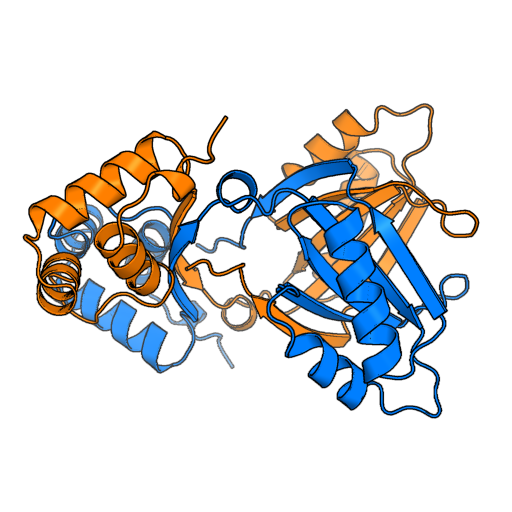 O 1
ATOM 2237 N N . ASN B 1 115 ? 2.574 20.297 1.008 1 95.38 115 ASN B N 1
ATOM 2238 C CA . ASN B 1 115 ? 1.793 19.953 -0.177 1 95.38 115 ASN B CA 1
ATOM 2239 C C . ASN B 1 115 ? 2.35 18.719 -0.884 1 95.38 115 ASN B C 1
ATOM 2241 O O . ASN B 1 115 ? 1.897 18.375 -1.975 1 95.38 115 ASN B O 1
ATOM 2245 N N . MET B 1 116 ? 3.295 18.094 -0.387 1 96.75 116 MET B N 1
ATOM 2246 C CA . MET B 1 116 ? 3.887 16.859 -0.887 1 96.75 116 MET B CA 1
ATOM 2247 C C . MET B 1 116 ? 4.133 15.867 0.252 1 96.75 116 MET B C 1
ATOM 2249 O O . MET B 1 116 ? 4.613 16.25 1.319 1 96.75 116 MET B O 1
ATOM 2253 N N . TYR B 1 117 ? 3.811 14.602 -0.019 1 97 117 TYR B N 1
ATOM 2254 C CA . TYR B 1 117 ? 3.918 13.594 1.032 1 97 117 TYR B CA 1
ATOM 2255 C C . TYR B 1 117 ? 4.633 12.344 0.523 1 97 117 TYR B C 1
ATOM 2257 O O . TYR B 1 117 ? 4.328 11.852 -0.563 1 97 117 TYR B O 1
ATOM 2265 N N . THR B 1 118 ? 5.535 11.828 1.307 1 97.44 118 THR B N 1
ATOM 2266 C CA . THR B 1 118 ? 6.223 10.586 0.978 1 97.44 118 THR B CA 1
ATOM 2267 C C . THR B 1 118 ? 6.184 9.617 2.156 1 97.44 118 THR B C 1
ATOM 2269 O O . THR B 1 118 ? 6.258 10.031 3.314 1 97.44 118 THR B O 1
ATOM 2272 N N . MET B 1 119 ? 6.051 8.398 1.795 1 95.56 119 MET B N 1
ATOM 2273 C CA . MET B 1 119 ? 6.32 7.332 2.756 1 95.56 119 MET B CA 1
ATOM 2274 C C . MET B 1 119 ? 7.715 6.75 2.549 1 95.56 119 MET B C 1
ATOM 2276 O O . MET B 1 119 ? 7.984 6.129 1.52 1 95.56 119 MET B O 1
ATOM 2280 N N . ILE B 1 120 ? 8.562 6.922 3.539 1 95 120 ILE B N 1
ATOM 2281 C CA . ILE B 1 120 ? 9.945 6.469 3.455 1 95 120 ILE B CA 1
ATOM 2282 C C . ILE B 1 120 ? 10.156 5.266 4.371 1 95 120 ILE B C 1
ATOM 2284 O O . ILE B 1 120 ? 9.758 5.293 5.539 1 95 120 ILE B O 1
ATOM 2288 N N . HIS B 1 121 ? 10.781 4.285 3.846 1 91.19 121 HIS B N 1
ATOM 2289 C CA . HIS B 1 121 ? 11.07 3.072 4.598 1 91.19 121 HIS B CA 1
ATOM 2290 C C . HIS B 1 121 ? 12.57 2.893 4.801 1 91.19 121 HIS B C 1
ATOM 2292 O O . HIS B 1 121 ? 13.367 3.191 3.9 1 91.19 121 HIS B O 1
ATOM 2298 N N . GLY B 1 122 ? 12.898 2.453 6.012 1 88.62 122 GLY B N 1
ATOM 2299 C CA . GLY B 1 122 ? 14.297 2.238 6.344 1 88.62 122 GLY B CA 1
ATOM 2300 C C . GLY B 1 122 ? 14.5 1.175 7.406 1 88.62 122 GLY B C 1
ATOM 2301 O O . GLY B 1 122 ? 13.539 0.639 7.949 1 88.62 122 GLY B O 1
ATOM 2302 N N . ARG B 1 123 ? 15.773 0.817 7.707 1 87.25 123 ARG B N 1
ATOM 2303 C CA . ARG B 1 123 ? 16.141 -0.181 8.703 1 87.25 123 ARG B CA 1
ATOM 2304 C C . ARG B 1 123 ? 16.109 0.406 10.109 1 87.25 123 ARG B C 1
ATOM 2306 O O . ARG B 1 123 ? 16.094 -0.333 11.094 1 87.25 123 ARG B O 1
ATOM 2313 N N . SER B 1 124 ? 16.141 1.686 10.141 1 88.5 124 SER B N 1
ATOM 2314 C CA . SER B 1 124 ? 16.062 2.447 11.383 1 88.5 124 SER B CA 1
ATOM 2315 C C . SER B 1 124 ? 15.516 3.85 11.141 1 88.5 124 SER B C 1
ATOM 2317 O O . SER B 1 124 ? 15.367 4.273 9.992 1 88.5 124 SER B O 1
ATOM 2319 N N . LEU B 1 125 ? 15.172 4.453 12.242 1 89 125 LEU B N 1
ATOM 2320 C CA . LEU B 1 125 ? 14.742 5.844 12.141 1 89 125 LEU B CA 1
ATOM 2321 C C . LEU B 1 125 ? 15.836 6.707 11.523 1 89 125 LEU B C 1
ATOM 2323 O O . LEU B 1 125 ? 15.555 7.594 10.719 1 89 125 LEU B O 1
ATOM 2327 N N . GLU B 1 126 ? 17.031 6.414 11.914 1 94 126 GLU B N 1
ATOM 2328 C CA . GLU B 1 126 ? 18.172 7.148 11.375 1 94 126 GLU B CA 1
ATOM 2329 C C . GLU B 1 126 ? 18.297 6.957 9.867 1 94 126 GLU B C 1
ATOM 2331 O O . GLU B 1 126 ? 18.625 7.898 9.141 1 94 126 GLU B O 1
ATOM 2336 N N . ASP B 1 127 ? 18.031 5.789 9.453 1 94.12 127 ASP B N 1
ATOM 2337 C CA . ASP B 1 127 ? 18.047 5.492 8.023 1 94.12 127 ASP B CA 1
ATOM 2338 C C . ASP B 1 127 ? 17 6.305 7.273 1 94.12 127 ASP B C 1
ATOM 2340 O O . ASP B 1 127 ? 17.281 6.848 6.199 1 94.12 127 ASP B O 1
ATOM 2344 N N . CYS B 1 128 ? 15.844 6.402 7.801 1 94.69 128 CYS B N 1
ATOM 2345 C CA . CYS B 1 128 ? 14.789 7.207 7.191 1 94.69 128 CYS B CA 1
ATOM 2346 C C . CYS B 1 128 ? 15.203 8.672 7.109 1 94.69 128 CYS B C 1
ATOM 2348 O O . CYS B 1 128 ? 15.016 9.32 6.074 1 94.69 128 CYS B O 1
ATOM 2350 N N . LEU B 1 129 ? 15.797 9.172 8.156 1 96.44 129 LEU B N 1
ATOM 2351 C CA . LEU B 1 129 ? 16.203 10.57 8.203 1 96.44 129 LEU B CA 1
ATOM 2352 C C . LEU B 1 129 ? 17.328 10.836 7.203 1 96.44 129 LEU B C 1
ATOM 2354 O O . LEU B 1 129 ? 17.391 11.922 6.613 1 96.44 129 LEU B O 1
ATOM 2358 N N . ARG B 1 130 ? 18.188 9.844 7.078 1 97.25 130 ARG B N 1
ATOM 2359 C CA . ARG B 1 130 ? 19.234 9.969 6.059 1 97.25 130 ARG B CA 1
ATOM 2360 C C . ARG B 1 130 ? 18.609 10.188 4.68 1 97.25 130 ARG B C 1
ATOM 2362 O O . ARG B 1 130 ? 19.047 11.078 3.939 1 97.25 130 ARG B O 1
ATOM 2369 N N . VAL B 1 131 ? 17.625 9.422 4.367 1 96.81 131 VAL B N 1
ATOM 2370 C CA . VAL B 1 131 ? 16.953 9.547 3.08 1 96.81 131 VAL B CA 1
ATOM 2371 C C . VAL B 1 131 ? 16.312 10.93 2.959 1 96.81 131 VAL B C 1
ATOM 2373 O O . VAL B 1 131 ? 16.391 11.555 1.9 1 96.81 131 VAL B O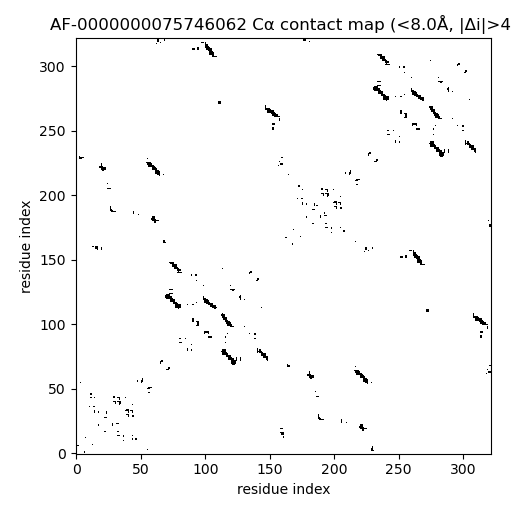 1
ATOM 2376 N N . VAL B 1 132 ? 15.734 11.414 4.008 1 97.62 132 VAL B N 1
ATOM 2377 C CA . VAL B 1 132 ? 15.125 12.742 4.02 1 97.62 132 VAL B CA 1
ATOM 2378 C C . VAL B 1 132 ? 16.172 13.797 3.67 1 97.62 132 VAL B C 1
ATOM 2380 O O . VAL B 1 132 ? 15.93 14.656 2.822 1 97.62 132 VAL B O 1
ATOM 2383 N N . HIS B 1 133 ? 17.281 13.703 4.258 1 97.88 133 HIS B N 1
ATOM 2384 C CA . HIS B 1 133 ? 18.344 14.672 4.02 1 97.88 133 HIS B CA 1
ATOM 2385 C C . HIS B 1 133 ? 18.844 14.602 2.584 1 97.88 133 HIS B C 1
ATOM 2387 O O . HIS B 1 133 ? 19.125 15.625 1.964 1 97.88 133 HIS B O 1
ATOM 2393 N N . GLU B 1 134 ? 18.953 13.43 2.111 1 98 134 GLU B N 1
ATOM 2394 C CA . GLU B 1 134 ? 19.359 13.258 0.719 1 98 134 GLU B CA 1
ATOM 2395 C C . GLU B 1 134 ? 18.344 13.883 -0.233 1 98 134 GLU B C 1
ATOM 2397 O O . GLU B 1 134 ? 18.734 14.523 -1.215 1 98 134 GLU B O 1
ATOM 2402 N N . LEU B 1 135 ? 17.109 13.719 0.08 1 97.56 135 LEU B N 1
ATOM 2403 C CA . LEU B 1 135 ? 16.062 14.281 -0.754 1 97.56 135 LEU B CA 1
ATOM 2404 C C . LEU B 1 135 ? 16.078 15.805 -0.71 1 97.56 135 LEU B C 1
ATOM 2406 O O . LEU B 1 135 ? 15.836 16.469 -1.722 1 97.56 135 LEU B O 1
ATOM 2410 N N . GLN B 1 136 ? 16.312 16.328 0.443 1 97.06 136 GLN B N 1
ATOM 2411 C CA . GLN B 1 136 ? 16.484 17.781 0.548 1 97.06 136 GLN B CA 1
ATOM 2412 C C . GLN B 1 136 ? 17.562 18.281 -0.407 1 97.06 136 GLN B C 1
ATOM 2414 O O . GLN B 1 136 ? 17.344 19.234 -1.147 1 97.06 136 GLN B O 1
ATOM 2419 N N . ALA B 1 137 ? 18.656 17.625 -0.349 1 96.56 137 ALA B N 1
ATOM 2420 C CA . ALA B 1 137 ? 19.781 18.016 -1.182 1 96.56 137 ALA B CA 1
ATOM 2421 C C . ALA B 1 137 ? 19.453 17.859 -2.664 1 96.56 137 ALA B C 1
ATOM 2423 O O . ALA B 1 137 ? 19.812 18.719 -3.477 1 96.56 137 ALA B O 1
ATOM 2424 N N . GLU B 1 138 ? 18.781 16.828 -3.018 1 96.19 138 GLU B N 1
ATOM 2425 C CA . GLU B 1 138 ? 18.469 16.5 -4.406 1 96.19 138 GLU B CA 1
ATOM 2426 C C . GLU B 1 138 ? 17.406 17.422 -4.977 1 96.19 138 GLU B C 1
ATOM 2428 O O . GLU B 1 138 ? 17.422 17.75 -6.164 1 96.19 138 GLU B O 1
ATOM 2433 N N . THR B 1 139 ? 16.484 17.859 -4.176 1 96.19 139 THR B N 1
ATOM 2434 C CA . THR B 1 139 ? 15.312 18.562 -4.68 1 96.19 139 THR B CA 1
ATOM 2435 C C . THR B 1 139 ? 15.383 20.047 -4.344 1 96.19 139 THR B C 1
ATOM 2437 O O . THR B 1 139 ? 14.695 20.859 -4.965 1 96.19 139 THR B O 1
ATOM 2440 N N . GLY B 1 140 ? 16.109 20.359 -3.279 1 95.12 140 GLY B N 1
ATOM 2441 C CA . GLY B 1 140 ? 16.188 21.734 -2.822 1 95.12 140 GLY B CA 1
ATOM 2442 C C . GLY B 1 140 ? 15.062 22.141 -1.892 1 95.12 140 GLY B C 1
ATOM 2443 O O . GLY B 1 140 ? 14.969 23.297 -1.477 1 95.12 140 GLY B O 1
ATOM 2444 N N . VAL B 1 141 ? 14.188 21.188 -1.602 1 97.19 141 VAL B N 1
ATOM 2445 C CA . VAL B 1 141 ? 13.117 21.469 -0.658 1 97.19 141 VAL B CA 1
ATOM 2446 C C . VAL B 1 141 ? 13.68 21.594 0.754 1 97.19 141 VAL B C 1
ATOM 2448 O O . VAL B 1 141 ? 14.398 20.703 1.217 1 97.19 141 VAL B O 1
ATOM 2451 N N . GLU B 1 142 ? 13.359 22.609 1.46 1 95.5 142 GLU B N 1
ATOM 2452 C CA . GLU B 1 142 ? 14 22.875 2.742 1 95.5 142 GLU B CA 1
ATOM 2453 C C . GLU B 1 142 ? 13.062 22.562 3.906 1 95.5 142 GLU B C 1
ATOM 2455 O O . GLU B 1 142 ? 13.508 22.062 4.945 1 95.5 142 GLU B O 1
ATOM 2460 N N . GLN B 1 143 ? 11.836 22.859 3.717 1 94.75 143 GLN B N 1
ATOM 2461 C CA . GLN B 1 143 ? 10.891 22.734 4.816 1 94.75 143 GLN B CA 1
ATOM 2462 C C . GLN B 1 143 ? 10.156 21.391 4.754 1 94.75 143 GLN B C 1
ATOM 2464 O O . GLN B 1 143 ? 9.633 21.016 3.707 1 94.75 143 GLN B O 1
ATOM 2469 N N . TYR B 1 144 ? 10.195 20.688 5.828 1 95.19 144 TYR B N 1
ATOM 2470 C CA . TYR B 1 144 ? 9.508 19.406 5.934 1 95.19 144 TYR B CA 1
ATOM 2471 C C . TYR B 1 144 ? 9.195 19.078 7.391 1 95.19 144 TYR B C 1
ATOM 2473 O O . TYR B 1 144 ? 9.75 19.688 8.305 1 95.19 144 TYR B O 1
ATOM 2481 N N . GLU B 1 145 ? 8.281 18.172 7.566 1 93.5 145 GLU B N 1
ATOM 2482 C CA . GLU B 1 145 ? 7.973 17.562 8.859 1 93.5 145 GLU B CA 1
ATOM 2483 C C . GLU B 1 145 ? 7.988 16.047 8.766 1 93.5 145 GLU B C 1
ATOM 2485 O O . GLU B 1 145 ? 7.422 15.461 7.836 1 93.5 145 GLU B O 1
ATOM 2490 N N . VAL B 1 146 ? 8.727 15.445 9.711 1 94.06 146 VAL B N 1
ATOM 2491 C CA . VAL B 1 146 ? 8.727 13.992 9.789 1 94.06 146 VAL B CA 1
ATOM 2492 C C . VAL B 1 146 ? 7.668 13.523 10.781 1 94.06 146 VAL B C 1
ATOM 2494 O O . VAL B 1 146 ? 7.738 13.844 11.969 1 94.06 146 VAL B O 1
ATOM 2497 N N . LEU B 1 147 ? 6.738 12.852 10.281 1 92.69 147 LEU B N 1
ATOM 2498 C CA . LEU B 1 147 ? 5.695 12.258 11.109 1 92.69 147 LEU B CA 1
ATOM 2499 C C . LEU B 1 147 ? 5.957 10.773 11.344 1 92.69 147 LEU B C 1
ATOM 2501 O O . LEU B 1 147 ? 5.582 9.938 10.516 1 92.69 147 LEU B O 1
ATOM 2505 N N . PHE B 1 148 ? 6.535 10.508 12.414 1 89.56 148 PHE B N 1
ATOM 2506 C CA . PHE B 1 148 ? 6.965 9.148 12.711 1 89.56 148 PHE B CA 1
ATOM 2507 C C . PHE B 1 148 ? 5.77 8.258 13.039 1 89.56 148 PHE B C 1
ATOM 2509 O O . PHE B 1 148 ? 4.875 8.672 13.789 1 89.56 148 PHE B O 1
ATOM 2516 N N . SER B 1 149 ? 5.859 7.066 12.492 1 89.81 149 SER B N 1
ATOM 2517 C CA . SER B 1 149 ? 4.797 6.105 12.766 1 89.81 149 SER B CA 1
ATOM 2518 C C . SER B 1 149 ? 5.055 5.344 14.062 1 89.81 149 SER B C 1
ATOM 2520 O O . SER B 1 149 ? 6.035 4.609 14.172 1 89.81 149 SER B O 1
ATOM 2522 N N . ASP B 1 150 ? 4.238 5.582 14.977 1 88.44 150 ASP B N 1
ATOM 2523 C CA . ASP B 1 150 ? 4.355 4.891 16.25 1 88.44 150 ASP B CA 1
ATOM 2524 C C . ASP B 1 150 ? 3.725 3.502 16.188 1 88.44 150 ASP B C 1
ATOM 2526 O O . ASP B 1 150 ? 4.281 2.539 16.719 1 88.44 150 ASP B O 1
ATOM 2530 N N . GLN B 1 151 ? 2.596 3.432 15.555 1 90.88 151 GLN B N 1
ATOM 2531 C CA . GLN B 1 151 ? 1.877 2.168 15.43 1 90.88 151 GLN B CA 1
ATOM 2532 C C . GLN B 1 151 ? 1.207 2.047 14.07 1 90.88 151 GLN B C 1
ATOM 2534 O O . GLN B 1 151 ? 0.571 2.992 13.594 1 90.88 151 GLN B O 1
ATOM 2539 N N . GLU B 1 152 ? 1.446 0.922 13.508 1 90.44 152 GLU B N 1
ATOM 2540 C CA . GLU B 1 152 ? 0.709 0.549 12.305 1 90.44 152 GLU B CA 1
ATOM 2541 C C . GLU B 1 152 ? -0.519 -0.289 12.648 1 90.44 152 GLU B C 1
ATOM 2543 O O . GLU B 1 152 ? -0.396 -1.463 13.008 1 90.44 152 GLU B O 1
ATOM 2548 N N . LEU B 1 153 ? -1.651 0.306 12.508 1 93.5 153 LEU B N 1
ATOM 2549 C CA . LEU B 1 153 ? -2.877 -0.371 12.914 1 93.5 153 LEU B CA 1
ATOM 2550 C C . LEU B 1 153 ? -3.508 -1.111 11.742 1 93.5 153 LEU B C 1
ATOM 2552 O O . LEU B 1 153 ? -4.27 -2.062 11.938 1 93.5 153 LEU B O 1
ATOM 2556 N N . LYS B 1 154 ? -3.258 -0.635 10.586 1 90.56 154 LYS B N 1
ATOM 2557 C CA . LYS B 1 154 ? -3.715 -1.29 9.359 1 90.56 154 LYS B CA 1
ATOM 2558 C C . LYS B 1 154 ? -2.84 -0.907 8.172 1 90.56 154 LYS B C 1
ATOM 2560 O O . LYS B 1 154 ? -2.496 0.264 8 1 90.56 154 LYS B O 1
ATOM 2565 N N . LYS B 1 155 ? -2.52 -1.844 7.5 1 87.62 155 LYS B N 1
ATOM 2566 C CA . LYS B 1 155 ? -1.849 -1.673 6.215 1 87.62 155 LYS B CA 1
ATOM 2567 C C . LYS B 1 155 ? -2.256 -2.768 5.23 1 87.62 155 LYS B C 1
ATOM 2569 O O . LYS B 1 155 ? -1.795 -3.906 5.34 1 87.62 155 LYS B O 1
ATOM 2574 N N . THR B 1 156 ? -3.168 -2.41 4.328 1 83.31 156 THR B N 1
ATOM 2575 C CA . THR B 1 156 ? -3.672 -3.389 3.369 1 83.31 156 THR B CA 1
ATOM 2576 C C . THR B 1 156 ? -3.973 -2.725 2.027 1 83.31 156 THR B C 1
ATOM 2578 O O . THR B 1 156 ? -4.035 -1.497 1.937 1 83.31 156 THR B O 1
ATOM 2581 N N . SER B 1 157 ? -3.957 -3.535 1.03 1 78.69 157 SER B N 1
ATOM 2582 C CA . SER B 1 157 ? -4.453 -3.074 -0.261 1 78.69 157 SER B CA 1
ATOM 2583 C C . SER B 1 157 ? -5.973 -3.195 -0.344 1 78.69 157 SER B C 1
ATOM 2585 O O . SER B 1 157 ? -6.574 -3.998 0.372 1 78.69 157 SER B O 1
ATOM 2587 N N . MET B 1 158 ? -6.574 -2.352 -1.118 1 79.25 158 MET B N 1
ATOM 2588 C CA . MET B 1 158 ? -8.016 -2.469 -1.34 1 79.25 158 MET B CA 1
ATOM 2589 C C . MET B 1 158 ? -8.359 -3.809 -1.979 1 79.25 158 MET B C 1
ATOM 2591 O O . MET B 1 158 ? -7.629 -4.297 -2.844 1 79.25 158 MET B O 1
ATOM 2595 N N . ARG B 1 159 ? -9.484 -4.387 -1.471 1 77.75 159 ARG B N 1
ATOM 2596 C CA . ARG B 1 159 ? -10.008 -5.617 -2.062 1 77.75 159 ARG B CA 1
ATOM 2597 C C . ARG B 1 159 ? -11.383 -5.391 -2.676 1 77.75 159 ARG B C 1
ATOM 2599 O O . ARG B 1 159 ? -12.203 -4.668 -2.113 1 77.75 159 ARG B O 1
ATOM 2606 N N . TYR B 1 160 ? -11.383 -6.023 -3.783 1 78.12 160 TYR B N 1
ATOM 2607 C CA . TYR B 1 160 ? -12.617 -5.812 -4.523 1 78.12 160 TYR B CA 1
ATOM 2608 C C . TYR B 1 160 ? -13.375 -7.125 -4.703 1 78.12 160 TYR B C 1
ATOM 2610 O O . TYR B 1 160 ? -12.766 -8.195 -4.777 1 78.12 160 TYR B O 1
ATOM 2618 N N . PHE B 1 161 ? -14.656 -6.988 -4.816 1 76.69 161 PHE B N 1
ATOM 2619 C CA . PHE B 1 161 ? -15.57 -8.086 -5.113 1 76.69 161 PHE B CA 1
ATOM 2620 C C . PHE B 1 161 ? -15.664 -9.047 -3.934 1 76.69 161 PHE B C 1
ATOM 2622 O O . PHE B 1 161 ? -14.672 -9.281 -3.232 1 76.69 161 PHE B O 1
#

Foldseek 3Di:
DQPPVNPDDPLLLQLQQAQLDDFDDDPCRLCVSCVVSVHHSVVSVVSVVVCVVVCVDVDRDDDDDVVVVLQVWKKKKFFQDDPVADPVVLQVVLVPDPQWDDKDAADADDVGRTGIITMGIDNDPVRRVVVVVVSCVVRVGDDMDIHTDPDDPDDDDDDDD/DQPPVNPDDPLLLQLQQAQLDDFDDDPLRLCVSCVVSVHHSVVSVVSVVVCVVVCVDVDRDDDDDVVVVLQVWKKKKFFQDDPVADPVVLQVVLVPDPQWDDKDAADADDVGRTGIITMGTDNDPVRRVVVVVVSCVVRVGDDMDIHTDPDDPDDDDDDDD